Protein AF-A0A8C4Q161-F1 (afdb_monomer_lite)

Secondary structure (DSSP, 8-state):
--------PPPPPPPPPP--------PPPP---------------------------------------------------S-HHHHHHHHHHHHHHHHHHHHHHHHH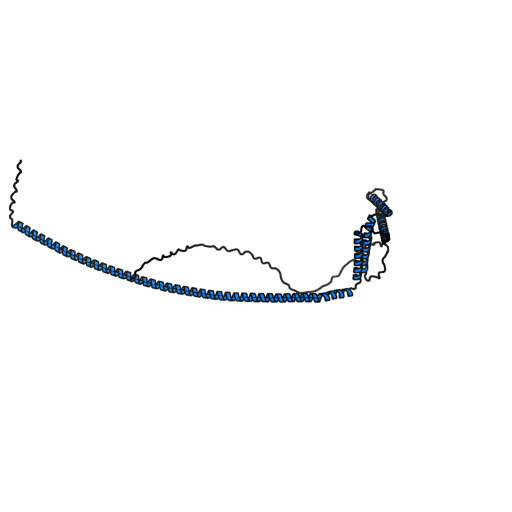HHT---HHHHHHHHHHHHHHHHHHTT-TT----HHHHHHHHHHHHHHHHHHHHHHHHHTTTS---S-TTHHHHHHHHHHHHHHHHHHHHHHHHS-HHHHHHHHHHHHHHHHHHHHHHHHHHHHHHHHHHHHHHHHHHHHHHHHHHHHHHHHHHHHHHHHHHHHHHHHHHHHHHHHHHHHHHHHHHHHHHHHHHHHHHHHHHHHHHHHHHHHHHHHHHHHHHHHHHHHHHHHHHHHHHHHHHHHHHHHS---PPP----------

Organism: Eptatretus burgeri (NCBI:txid7764)

Sequence (372 aa):
MVNPKRRRHRPHSLVPNQVHEAAAVYTSPGIMSSRSFLSPTDQARGHGANAEDDRMDRGALSKASRLVQPDALYCGDIKEFRSLEVKRIMAVMDGMLERLRLAMHLPAISHGLEPGISQALEEYKHLEETWSKGEIGSEVNEETVRSSFRSLLRQLRGYIGSRSKLNMETRPTESGSTEAVMMELLTAFHALRDLTLERLLTPPQQEQPDKNTLIQQVQPGSQHTIAATRETLRSKLEVIQREKEEVIFSLNAEEQQLKAELLTFKHMTEEELHQQIINVDEQCKAEAQASKVKQDLLQEEVEERKNQYRTLMAEHHESEFAMRKKVYRMEKEVENWIEKYDSEMKEKQMSQWRTEPWSPHPLLTLREPSTT

pLDDT: mean 73.9, std 22.11, range [30.92, 98.69]

Radius of gyration: 80.81 Å; chains: 1; bounding box: 146×101×214 Å

Structure (mmCIF, N/CA/C/O backbone):
data_AF-A0A8C4Q161-F1
#
_entry.id   AF-A0A8C4Q161-F1
#
loop_
_atom_site.group_PDB
_atom_site.id
_atom_site.type_symbol
_atom_site.label_atom_id
_atom_site.label_alt_id
_atom_site.label_comp_id
_atom_site.label_asym_id
_atom_site.label_entity_id
_atom_site.label_seq_id
_atom_site.pdbx_PDB_ins_code
_atom_site.Cartn_x
_atom_site.Cartn_y
_atom_site.Cartn_z
_atom_site.occupancy
_atom_site.B_iso_or_equiv
_atom_site.auth_seq_id
_atom_site.auth_comp_id
_atom_site.auth_asym_id
_atom_site.auth_atom_id
_atom_site.pdbx_PDB_model_num
ATOM 1 N N . MET A 1 1 ? -7.659 10.389 -56.488 1.00 43.78 1 MET A N 1
ATOM 2 C CA . MET A 1 1 ? -6.891 11.636 -56.282 1.00 43.78 1 MET A CA 1
ATOM 3 C C . MET A 1 1 ? -7.409 12.329 -55.030 1.00 43.78 1 MET A C 1
ATOM 5 O O . MET A 1 1 ? -8.406 13.028 -55.109 1.00 43.78 1 MET A O 1
ATOM 9 N N . VAL A 1 2 ? -6.790 12.094 -53.872 1.00 42.06 2 VAL A N 1
ATOM 10 C CA . VAL A 1 2 ? -7.073 12.841 -52.636 1.00 42.06 2 VAL A CA 1
ATOM 11 C C . VAL A 1 2 ? -5.738 13.026 -51.921 1.00 42.06 2 VAL A C 1
ATOM 13 O O . VAL A 1 2 ? -5.083 12.049 -51.579 1.00 42.06 2 VAL A O 1
ATOM 16 N N . ASN A 1 3 ? -5.319 14.279 -51.766 1.00 43.69 3 ASN A N 1
ATOM 17 C CA . ASN A 1 3 ? -4.143 14.701 -51.002 1.00 43.69 3 ASN A CA 1
ATOM 18 C C . ASN A 1 3 ? -4.617 15.690 -49.912 1.00 43.69 3 ASN A C 1
ATOM 20 O O . ASN A 1 3 ? -5.706 16.256 -50.039 1.00 43.69 3 ASN A O 1
ATOM 24 N N . PRO A 1 4 ? -3.859 15.897 -48.822 1.00 63.97 4 PRO A N 1
ATOM 25 C CA . PRO A 1 4 ? -4.400 15.942 -47.476 1.00 63.97 4 PRO A CA 1
ATOM 26 C C . PRO A 1 4 ? -4.206 17.338 -46.867 1.00 63.97 4 PRO A C 1
ATOM 28 O O . PRO A 1 4 ? -3.378 18.132 -47.318 1.00 63.97 4 PRO A O 1
ATOM 31 N N . LYS A 1 5 ? -4.895 17.642 -45.765 1.00 56.97 5 LYS A N 1
ATOM 32 C CA . LYS A 1 5 ? -4.485 18.752 -44.894 1.00 56.97 5 LYS A CA 1
ATOM 33 C C . LYS A 1 5 ? -4.351 18.296 -43.449 1.00 56.97 5 LYS A C 1
ATOM 35 O O . LYS A 1 5 ? -5.314 18.063 -42.734 1.00 56.97 5 LYS A O 1
ATOM 40 N N . ARG A 1 6 ? -3.075 18.215 -43.070 1.00 54.34 6 ARG A N 1
ATOM 41 C CA . ARG A 1 6 ? -2.505 18.194 -41.724 1.00 54.34 6 ARG A CA 1
ATOM 42 C C . ARG A 1 6 ? -3.068 19.316 -40.842 1.00 54.34 6 ARG A C 1
ATOM 44 O O . ARG A 1 6 ? -3.113 20.458 -41.295 1.00 54.34 6 ARG A O 1
ATOM 51 N N . ARG A 1 7 ? -3.276 19.028 -39.551 1.00 52.12 7 ARG A N 1
ATOM 52 C CA . ARG A 1 7 ? -2.923 19.891 -38.395 1.00 52.12 7 ARG A CA 1
ATOM 53 C C . ARG A 1 7 ? -3.057 19.063 -37.102 1.00 52.12 7 ARG A C 1
ATOM 55 O O . ARG A 1 7 ? -4.149 18.668 -36.743 1.00 52.12 7 ARG A O 1
ATOM 62 N N . ARG A 1 8 ? -1.935 18.545 -36.586 1.00 46.69 8 ARG A N 1
ATOM 63 C CA . ARG A 1 8 ? -1.151 19.050 -35.430 1.00 46.69 8 ARG A CA 1
ATOM 64 C C . ARG A 1 8 ? -1.811 18.771 -34.066 1.00 46.69 8 ARG A C 1
ATOM 66 O O . ARG A 1 8 ? -2.499 19.632 -33.533 1.00 46.69 8 ARG A O 1
ATOM 73 N N . HIS A 1 9 ? -1.489 17.616 -33.480 1.00 50.38 9 HIS A N 1
ATOM 74 C CA . HIS A 1 9 ? -1.561 17.399 -32.032 1.00 50.38 9 HIS A CA 1
ATOM 75 C C . HIS A 1 9 ? -0.271 17.908 -31.368 1.00 50.38 9 HIS A C 1
ATOM 77 O O . HIS A 1 9 ? 0.829 17.671 -31.868 1.00 50.38 9 HIS A O 1
ATOM 83 N N . ARG A 1 10 ? -0.428 18.653 -30.268 1.00 53.56 10 ARG A N 1
ATOM 84 C CA . ARG A 1 10 ? 0.642 19.058 -29.342 1.00 53.56 10 ARG A CA 1
ATOM 85 C C . ARG A 1 10 ? 1.099 17.845 -28.516 1.00 53.56 10 ARG A C 1
ATOM 87 O O . ARG A 1 10 ? 0.228 17.097 -28.078 1.00 53.56 10 ARG A O 1
ATOM 94 N N . PRO A 1 11 ? 2.397 17.689 -28.213 1.00 54.72 11 PRO A N 1
ATOM 95 C CA . PRO A 1 11 ? 2.831 16.831 -27.120 1.00 54.72 11 PRO A CA 1
ATOM 96 C C . PRO A 1 11 ? 2.685 17.576 -25.784 1.00 54.72 11 PRO A C 1
ATOM 98 O O . PRO A 1 11 ? 3.108 18.727 -25.655 1.00 54.72 11 PRO A O 1
ATOM 101 N N . HIS A 1 12 ? 2.072 16.922 -24.798 1.00 53.59 12 HIS A N 1
ATOM 102 C CA . HIS A 1 12 ? 2.142 17.345 -23.403 1.00 53.59 12 HIS A CA 1
ATOM 103 C C . HIS A 1 12 ? 3.554 17.073 -22.877 1.00 53.59 12 HIS A C 1
ATOM 105 O O . HIS A 1 12 ? 4.059 15.956 -22.953 1.00 53.59 12 HIS A O 1
ATOM 111 N N . SER A 1 13 ? 4.189 18.129 -22.384 1.00 48.47 13 SER A N 1
ATOM 112 C CA . SER A 1 13 ? 5.468 18.109 -21.688 1.00 48.47 13 SER A CA 1
ATOM 113 C C . SER A 1 13 ? 5.333 17.399 -20.342 1.00 48.47 13 SER A C 1
ATOM 115 O O . SER A 1 13 ? 4.514 17.795 -19.511 1.00 48.47 13 SER A O 1
ATOM 117 N N . LEU A 1 14 ? 6.177 16.391 -20.137 1.00 49.28 14 LEU A N 1
ATOM 118 C CA . LEU A 1 14 ? 6.501 15.811 -18.839 1.00 49.28 14 LEU A CA 1
ATOM 119 C C . LEU A 1 14 ? 7.095 16.895 -17.928 1.00 49.28 14 LEU A C 1
ATOM 121 O O . LEU A 1 14 ? 8.073 17.552 -18.284 1.00 49.28 14 LEU A O 1
ATOM 125 N N . VAL A 1 15 ? 6.482 17.075 -16.762 1.00 54.44 15 VAL A N 1
ATOM 126 C CA . VAL A 1 15 ? 7.027 17.852 -15.645 1.00 54.44 15 VAL A CA 1
ATOM 127 C C . VAL A 1 15 ? 7.932 16.920 -14.827 1.00 54.44 15 VAL A C 1
ATOM 129 O O . VAL A 1 15 ? 7.510 15.801 -14.531 1.00 54.44 15 VAL A O 1
ATOM 132 N N . PRO A 1 16 ? 9.153 17.334 -14.449 1.00 53.50 16 PRO A N 1
ATOM 133 C CA . PRO A 1 16 ? 9.988 16.568 -13.534 1.00 53.50 16 PRO A CA 1
ATOM 134 C C . PRO A 1 16 ? 9.462 16.725 -12.102 1.00 53.50 16 PRO A C 1
ATOM 136 O O . PRO A 1 16 ? 9.380 17.838 -11.577 1.00 53.50 16 PRO A O 1
ATOM 139 N N . ASN A 1 17 ? 9.094 15.604 -11.479 1.00 47.38 17 ASN A N 1
ATOM 140 C CA . ASN A 1 17 ? 8.724 15.569 -10.069 1.00 47.38 17 ASN A CA 1
ATOM 141 C C . ASN A 1 17 ? 9.948 15.891 -9.208 1.00 47.38 17 ASN A C 1
ATOM 143 O O . ASN A 1 17 ? 11.004 15.270 -9.327 1.00 47.38 17 ASN A O 1
ATOM 147 N N . GLN A 1 18 ? 9.765 16.893 -8.356 1.00 47.28 18 GLN A N 1
ATOM 148 C CA . GLN A 1 18 ? 10.723 17.358 -7.372 1.00 47.28 18 GLN A CA 1
ATOM 149 C C . GLN A 1 18 ? 10.970 16.266 -6.329 1.00 47.28 18 GLN A C 1
ATOM 151 O O . GLN A 1 18 ? 10.039 15.704 -5.752 1.00 47.28 18 GLN A O 1
ATOM 156 N N . VAL A 1 19 ? 12.248 15.994 -6.089 1.00 47.69 19 VAL A N 1
ATOM 157 C CA . VAL A 1 19 ? 12.733 15.223 -4.949 1.00 47.69 19 VAL A CA 1
ATOM 158 C C . VAL A 1 19 ? 12.542 16.098 -3.711 1.00 47.69 19 VAL A C 1
ATOM 160 O O . VAL A 1 19 ? 13.313 17.026 -3.479 1.00 47.69 19 VAL A O 1
ATOM 163 N N . HIS A 1 20 ? 11.491 15.836 -2.936 1.00 44.09 20 HIS A N 1
ATOM 164 C CA . HIS A 1 20 ? 11.390 16.334 -1.569 1.00 44.09 20 HIS A CA 1
ATOM 165 C C . HIS A 1 20 ? 12.067 15.337 -0.633 1.00 44.09 20 HIS A C 1
ATOM 167 O O . HIS A 1 20 ? 11.492 14.337 -0.212 1.00 44.09 20 HIS A O 1
ATOM 173 N N . GLU A 1 21 ? 13.320 15.641 -0.327 1.00 47.28 21 GLU A N 1
ATOM 174 C CA . GLU A 1 21 ? 14.052 15.121 0.814 1.00 47.28 21 GLU A CA 1
ATOM 175 C C . GLU A 1 21 ? 13.479 15.787 2.077 1.00 47.28 21 GLU A C 1
ATOM 177 O O . GLU A 1 21 ? 13.712 16.964 2.348 1.00 47.28 21 GLU A O 1
ATOM 182 N N . ALA A 1 22 ? 12.651 15.053 2.819 1.00 39.94 22 ALA A N 1
ATOM 183 C CA . ALA A 1 22 ? 12.161 15.453 4.132 1.00 39.94 22 ALA A CA 1
ATOM 184 C C . ALA A 1 22 ? 12.435 14.312 5.115 1.00 39.94 22 ALA A C 1
ATOM 186 O O . ALA A 1 22 ? 11.6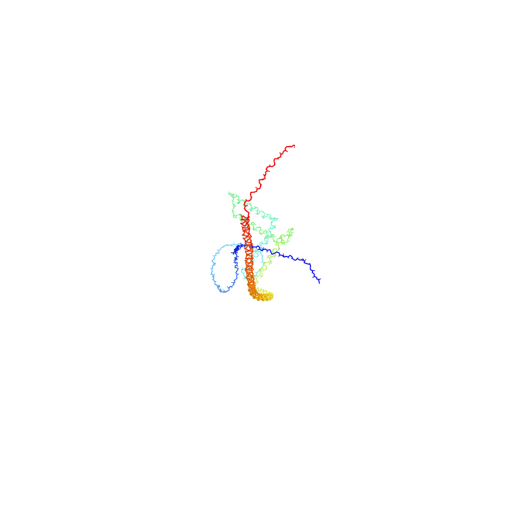60 13.366 5.250 1.00 39.94 22 ALA A O 1
ATOM 187 N N . ALA A 1 23 ? 13.578 14.407 5.791 1.00 44.88 23 ALA A N 1
ATOM 188 C CA . ALA A 1 23 ? 13.904 13.603 6.956 1.00 44.88 23 ALA A CA 1
ATOM 189 C C . ALA A 1 23 ? 12.964 13.986 8.112 1.00 44.88 23 ALA A C 1
ATOM 191 O O . ALA A 1 23 ? 13.219 14.929 8.861 1.00 44.88 23 ALA A O 1
ATOM 192 N N . ALA A 1 24 ? 11.856 13.259 8.251 1.00 40.12 24 ALA A N 1
ATOM 193 C CA . ALA A 1 24 ? 11.022 13.304 9.442 1.00 40.12 24 ALA A CA 1
ATOM 194 C C . ALA A 1 24 ? 11.611 12.353 10.494 1.00 40.12 24 ALA A C 1
ATOM 196 O O . ALA A 1 24 ? 11.399 11.142 10.465 1.00 40.12 24 ALA A O 1
ATOM 197 N N . VAL A 1 25 ? 12.370 12.925 11.427 1.00 44.72 25 VAL A N 1
ATOM 198 C CA . VAL A 1 25 ? 12.698 12.306 12.714 1.00 44.72 25 VAL A CA 1
ATOM 199 C C . VAL A 1 25 ? 11.381 12.116 13.467 1.00 44.72 25 VAL A C 1
ATOM 201 O O . VAL A 1 25 ? 10.832 13.071 14.015 1.00 44.72 25 VAL A O 1
ATOM 204 N N . TYR A 1 26 ? 10.848 10.894 13.463 1.00 41.16 26 TYR A N 1
ATOM 205 C CA . TYR A 1 26 ? 9.733 10.529 14.329 1.00 41.16 26 TYR A CA 1
ATOM 206 C C . TYR A 1 26 ? 10.244 10.425 15.766 1.00 41.16 26 TYR A C 1
ATOM 208 O O . TYR A 1 26 ? 10.973 9.511 16.147 1.00 41.16 26 TYR A O 1
ATOM 216 N N . THR A 1 27 ? 9.865 11.424 16.547 1.00 45.75 27 THR A N 1
ATOM 217 C CA . THR A 1 27 ? 9.923 11.474 17.999 1.00 45.75 27 THR A CA 1
ATOM 218 C C . THR A 1 27 ? 9.039 10.379 18.599 1.00 45.75 27 THR A C 1
ATOM 220 O O . THR A 1 27 ? 7.842 10.305 18.325 1.00 45.75 27 THR A O 1
ATOM 223 N N . SER A 1 28 ? 9.627 9.535 19.450 1.00 45.91 28 SER A N 1
ATOM 224 C CA . SER A 1 28 ? 8.899 8.610 20.323 1.00 45.91 28 SER A CA 1
ATOM 225 C C . SER A 1 28 ? 7.935 9.372 21.241 1.00 45.91 28 SER A C 1
ATOM 227 O O . SER A 1 28 ? 8.390 10.244 21.988 1.00 45.91 28 SER A O 1
ATOM 229 N N . PRO A 1 29 ? 6.634 9.035 21.276 1.00 49.28 29 PRO A N 1
ATOM 230 C CA . PRO A 1 29 ? 5.736 9.517 22.313 1.00 49.28 29 PRO A CA 1
ATOM 231 C C . PRO A 1 29 ? 5.940 8.707 23.594 1.00 49.28 29 PRO A C 1
ATOM 233 O O . PRO A 1 29 ? 5.989 7.476 23.579 1.00 49.28 29 PRO A O 1
ATOM 236 N N . GLY A 1 30 ? 6.063 9.425 24.708 1.00 41.75 30 GLY A N 1
ATOM 237 C CA . GLY A 1 30 ? 6.225 8.869 26.041 1.00 41.75 30 GLY A CA 1
ATOM 238 C C . GLY A 1 30 ? 5.089 7.930 26.440 1.00 41.75 30 GLY A C 1
ATOM 239 O O . GLY A 1 30 ? 3.910 8.265 26.35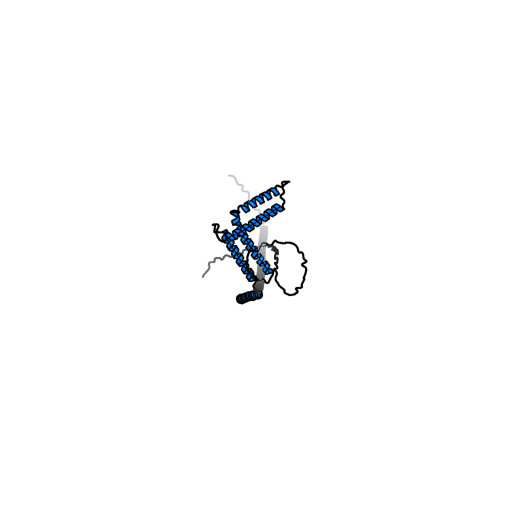1 1.00 41.75 30 GLY A O 1
ATOM 240 N N . ILE A 1 31 ? 5.474 6.767 26.957 1.00 41.94 31 ILE A N 1
ATOM 241 C CA . ILE A 1 31 ? 4.589 5.880 27.700 1.00 41.94 31 ILE A CA 1
ATOM 242 C C . ILE A 1 31 ? 4.543 6.416 29.132 1.00 41.94 31 ILE A C 1
ATOM 244 O O . ILE A 1 31 ? 5.414 6.133 29.953 1.00 41.94 31 ILE A O 1
ATOM 248 N N . MET A 1 32 ? 3.526 7.222 29.428 1.00 43.41 32 MET A N 1
ATOM 249 C CA . MET A 1 32 ? 3.062 7.431 30.793 1.00 43.41 32 MET A CA 1
ATOM 250 C C . MET A 1 32 ? 1.611 6.990 30.918 1.00 43.41 32 MET A C 1
ATOM 252 O O . MET A 1 32 ? 0.761 7.340 30.106 1.00 43.41 32 MET A O 1
ATOM 256 N N . SER A 1 33 ? 1.364 6.339 32.052 1.00 39.84 33 SER A N 1
ATOM 257 C CA . SER A 1 33 ? 0.073 6.155 32.707 1.00 39.84 33 SER A CA 1
ATOM 258 C C . SER A 1 33 ? -0.760 4.958 32.260 1.00 39.84 33 SER A C 1
ATOM 260 O O . SER A 1 33 ? -1.453 4.981 31.250 1.00 39.84 33 SER A O 1
ATOM 262 N N . SER A 1 34 ? -0.802 3.952 33.133 1.00 38.22 34 SER A N 1
ATOM 263 C CA . SER A 1 34 ? -2.073 3.380 33.583 1.00 38.22 34 SER A CA 1
ATOM 264 C C . SER A 1 34 ? -1.893 2.797 34.979 1.00 38.22 34 SER A C 1
ATOM 266 O O . SER A 1 34 ? -1.335 1.726 35.191 1.00 38.22 34 SER A O 1
ATOM 268 N N . ARG A 1 35 ? -2.346 3.597 35.941 1.00 41.38 35 ARG A N 1
ATOM 269 C CA . ARG A 1 35 ? -2.551 3.281 37.349 1.00 41.38 35 ARG A CA 1
ATOM 270 C C . ARG A 1 35 ? -3.747 2.326 37.417 1.00 41.38 35 ARG A C 1
ATOM 272 O O . ARG A 1 35 ? -4.877 2.757 37.208 1.00 41.38 35 ARG A O 1
ATOM 279 N N . SER A 1 36 ? -3.512 1.041 37.656 1.00 38.50 36 SER A N 1
ATOM 280 C CA . SER A 1 36 ? -4.584 0.072 37.879 1.00 38.50 36 SER A CA 1
ATOM 281 C C . SER A 1 36 ? -5.117 0.209 39.306 1.00 38.50 36 SER A C 1
ATOM 283 O O . SER A 1 36 ? -4.453 -0.107 40.292 1.00 38.50 36 SER A O 1
ATOM 285 N N . PHE A 1 37 ? -6.345 0.716 39.396 1.00 41.62 37 PHE A N 1
ATOM 286 C CA . PHE A 1 37 ? -7.253 0.464 40.506 1.00 41.62 37 PHE A CA 1
ATOM 287 C C . PHE A 1 37 ? -7.567 -1.037 40.531 1.00 41.62 37 PHE A C 1
ATOM 289 O O . PHE A 1 37 ? -8.114 -1.565 39.566 1.00 41.62 37 PHE A O 1
ATOM 296 N N . LEU A 1 38 ? -7.245 -1.712 41.632 1.00 40.66 38 LEU A N 1
ATOM 297 C CA . LEU A 1 38 ? -7.828 -3.008 41.967 1.00 40.66 38 LEU A CA 1
ATOM 298 C C . LEU A 1 38 ? -8.854 -2.771 43.073 1.00 40.66 38 LEU A C 1
ATOM 300 O O . LEU A 1 38 ? -8.500 -2.387 44.188 1.00 40.66 38 LEU A O 1
ATOM 304 N N . SER A 1 39 ? -10.130 -2.955 42.735 1.00 41.66 39 SER A N 1
ATOM 305 C CA . SER A 1 39 ? -11.199 -3.132 43.713 1.00 41.66 39 SER A CA 1
ATOM 306 C C . SER A 1 39 ? -11.266 -4.598 44.164 1.00 41.66 39 SER A C 1
ATOM 308 O O . SER A 1 39 ? -10.837 -5.482 43.420 1.00 41.66 39 SER A O 1
ATOM 310 N N . PRO A 1 40 ? -11.834 -4.872 45.347 1.00 47.97 40 PRO A N 1
ATOM 311 C CA . PRO A 1 40 ? -11.800 -6.183 45.975 1.00 47.97 40 PRO A CA 1
ATOM 312 C C . PRO A 1 40 ? -13.068 -7.005 45.703 1.00 47.97 40 PRO A C 1
ATOM 314 O O . PRO A 1 40 ? -14.180 -6.529 45.913 1.00 47.97 40 PRO A O 1
ATOM 317 N N . THR A 1 41 ? -12.877 -8.273 45.350 1.00 41.78 41 THR A N 1
ATOM 318 C CA . THR A 1 41 ? -13.848 -9.372 45.485 1.00 41.78 41 THR A CA 1
ATOM 319 C C . THR A 1 41 ? -13.034 -10.653 45.660 1.00 41.78 41 THR A C 1
ATOM 321 O O . THR A 1 41 ? -12.247 -10.992 44.786 1.00 41.78 41 THR A O 1
ATOM 324 N N . ASP A 1 42 ? -13.108 -11.338 46.798 1.00 34.81 42 ASP A N 1
ATOM 325 C CA . ASP A 1 42 ? -14.137 -12.357 47.001 1.00 34.81 42 ASP A CA 1
ATOM 326 C C . ASP A 1 42 ? -13.948 -13.167 48.289 1.00 34.81 42 ASP A C 1
ATOM 328 O O . ASP A 1 42 ? -12.882 -13.255 48.894 1.00 34.81 42 ASP A O 1
ATOM 332 N N . GLN A 1 43 ? -15.082 -13.726 48.689 1.00 42.16 43 GLN A N 1
ATOM 333 C CA . GLN A 1 43 ? -15.372 -14.532 49.863 1.00 42.16 43 GLN A CA 1
ATOM 334 C C . GLN A 1 43 ? -14.649 -15.891 49.903 1.00 42.16 43 GLN A C 1
ATOM 336 O O . GLN A 1 43 ? -14.672 -16.651 48.940 1.00 42.16 43 GLN A O 1
ATOM 341 N N . ALA A 1 44 ? -14.207 -16.281 51.100 1.00 36.75 44 ALA A N 1
ATOM 342 C CA . ALA A 1 44 ? -14.214 -17.661 51.607 1.00 36.75 44 ALA A CA 1
ATOM 343 C C . ALA A 1 44 ? -14.354 -17.559 53.144 1.00 36.75 44 ALA A C 1
ATOM 345 O O . ALA A 1 44 ? -13.524 -16.932 53.788 1.00 36.75 44 ALA A O 1
ATOM 346 N N . ARG A 1 45 ? -15.506 -17.833 53.771 1.00 36.47 45 ARG A N 1
ATOM 347 C CA . ARG A 1 45 ? -16.188 -19.117 54.044 1.00 36.47 45 ARG A CA 1
ATOM 348 C C . ARG A 1 45 ? -15.432 -20.014 55.044 1.00 36.47 45 ARG A C 1
ATOM 350 O O . ARG A 1 45 ? -14.364 -20.518 54.731 1.00 36.47 45 ARG A O 1
ATOM 357 N N . GLY A 1 46 ? -16.095 -20.293 56.175 1.00 31.55 46 GLY A N 1
ATOM 358 C CA . GLY A 1 46 ? -15.794 -21.372 57.138 1.00 31.55 46 GLY A CA 1
ATOM 359 C C . GLY A 1 46 ? -15.351 -20.830 58.503 1.00 31.55 46 GLY A C 1
ATOM 360 O O . GLY A 1 46 ? -14.313 -20.200 58.584 1.00 31.55 46 GLY A O 1
ATOM 361 N N . HIS A 1 47 ? -16.172 -20.873 59.556 1.00 36.22 47 HIS A N 1
ATOM 362 C CA . HIS A 1 47 ? -16.521 -22.025 60.415 1.00 36.22 47 HIS A CA 1
ATOM 363 C C . HIS A 1 47 ? -15.781 -21.966 61.766 1.00 36.22 47 HIS A C 1
ATOM 365 O O . HIS A 1 47 ? -14.592 -21.688 61.802 1.00 36.22 47 HIS A O 1
ATOM 371 N N . GLY A 1 48 ? -16.497 -22.306 62.847 1.00 31.56 48 GLY A N 1
ATOM 372 C CA . GLY A 1 48 ? -15.952 -22.546 64.192 1.00 31.56 48 GLY A CA 1
ATOM 373 C C . GLY A 1 48 ? -16.325 -21.433 65.177 1.00 31.56 48 GLY A C 1
ATOM 374 O O . GLY A 1 48 ? -15.762 -20.355 65.100 1.00 31.56 48 GLY A O 1
ATOM 375 N N . ALA A 1 49 ? -17.416 -21.534 65.937 1.00 37.19 49 ALA A N 1
ATOM 376 C CA . ALA A 1 49 ? -17.607 -22.370 67.131 1.00 37.19 49 ALA A CA 1
ATOM 377 C C . ALA A 1 49 ? -17.031 -21.745 68.419 1.00 37.19 49 ALA A C 1
ATOM 379 O O . ALA A 1 49 ? -15.900 -21.277 68.446 1.00 37.19 49 ALA A O 1
ATOM 380 N N . ASN A 1 50 ? -17.844 -21.869 69.473 1.00 36.69 50 ASN A N 1
ATOM 381 C CA . ASN A 1 50 ? -17.533 -21.808 70.904 1.00 36.69 50 ASN A CA 1
ATOM 382 C C . ASN A 1 50 ? -17.755 -20.470 71.619 1.00 36.69 50 ASN A C 1
ATOM 384 O O . ASN A 1 50 ? -16.930 -19.563 71.646 1.00 36.69 50 ASN A O 1
ATOM 388 N N . ALA A 1 51 ? -18.933 -20.437 72.242 1.00 41.12 51 ALA A N 1
ATOM 389 C CA . ALA A 1 51 ? -19.223 -19.733 73.471 1.00 41.12 51 ALA A CA 1
ATOM 390 C C . ALA A 1 51 ? -18.681 -20.560 74.650 1.00 41.12 51 ALA A C 1
ATOM 392 O O . ALA A 1 51 ? -19.091 -21.705 74.805 1.00 41.12 51 ALA A O 1
ATOM 393 N N . GLU A 1 52 ? -17.825 -19.960 75.469 1.00 37.88 52 GLU A N 1
ATOM 394 C CA . GLU A 1 52 ? -17.619 -20.264 76.893 1.00 37.88 52 GLU A CA 1
ATOM 395 C C . GLU A 1 52 ? -17.420 -18.886 77.551 1.00 37.88 52 GLU A C 1
ATOM 397 O O . GLU A 1 52 ? -16.692 -18.045 77.028 1.00 37.88 52 GLU A O 1
ATOM 402 N N . ASP A 1 53 ? -18.362 -18.438 78.376 1.00 38.16 53 ASP A N 1
ATOM 403 C CA . ASP A 1 53 ? -18.442 -18.694 79.820 1.00 38.16 53 ASP A CA 1
ATOM 404 C C . ASP A 1 53 ? -17.377 -17.882 80.572 1.00 38.16 53 ASP A C 1
ATOM 406 O O . ASP A 1 53 ? -16.204 -18.213 80.536 1.00 38.16 53 ASP A O 1
ATOM 410 N N . ASP A 1 54 ? -17.806 -16.781 81.201 1.00 38.16 54 ASP A N 1
ATOM 411 C CA . ASP A 1 54 ? -17.162 -16.238 82.403 1.00 38.16 54 ASP A CA 1
ATOM 412 C C . ASP A 1 54 ? -18.114 -15.277 83.144 1.00 38.16 54 ASP A C 1
ATOM 414 O O . ASP A 1 54 ? -18.197 -14.063 82.943 1.00 38.16 54 ASP A O 1
ATOM 418 N N . ARG A 1 55 ? -18.894 -15.908 84.028 1.00 39.69 55 ARG A N 1
ATOM 419 C CA . ARG A 1 55 ? -19.133 -15.494 85.426 1.00 39.69 55 ARG A CA 1
ATOM 420 C C . ARG A 1 55 ? -17.819 -14.946 86.031 1.00 39.69 55 ARG A C 1
ATOM 422 O O . ARG A 1 55 ? -16.776 -15.504 85.763 1.00 39.69 55 ARG A O 1
ATOM 429 N N . MET A 1 56 ? -17.711 -13.927 86.877 1.00 37.66 56 MET A N 1
ATOM 430 C CA . MET A 1 56 ? -18.508 -13.358 87.962 1.00 37.66 56 MET A CA 1
ATOM 431 C C . MET A 1 56 ? -17.876 -11.995 88.313 1.00 37.66 56 MET A C 1
ATOM 433 O O . MET A 1 56 ? -16.694 -11.794 88.069 1.00 37.66 56 MET A O 1
ATOM 437 N N . ASP A 1 57 ? -18.646 -11.071 88.890 1.00 33.53 57 ASP A N 1
ATOM 438 C CA . ASP A 1 57 ? -18.519 -10.642 90.299 1.00 33.53 57 ASP A CA 1
ATOM 4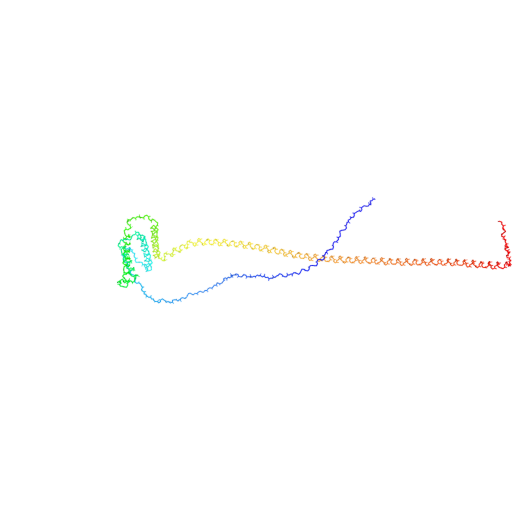39 C C . ASP A 1 57 ? -19.165 -9.258 90.481 1.00 33.53 57 ASP A C 1
ATOM 441 O O . ASP A 1 57 ? -18.621 -8.216 90.114 1.00 33.53 57 ASP A O 1
ATOM 445 N N . ARG A 1 58 ? -20.374 -9.236 91.055 1.00 33.41 58 ARG A N 1
ATOM 446 C CA . ARG A 1 58 ? -20.975 -8.015 91.607 1.00 33.41 58 ARG A CA 1
ATOM 447 C C . ARG A 1 58 ? -20.927 -8.119 93.120 1.00 33.41 58 ARG A C 1
ATOM 449 O O . ARG A 1 58 ? -21.868 -8.588 93.757 1.00 33.41 58 ARG A O 1
ATOM 456 N N . GLY A 1 59 ? -19.807 -7.657 93.665 1.00 32.38 59 GLY A N 1
ATOM 457 C CA . GLY A 1 59 ? -19.650 -7.333 95.073 1.00 32.38 59 GLY A CA 1
ATOM 458 C C . GLY A 1 59 ? -20.509 -6.129 95.457 1.00 32.38 59 GLY A C 1
ATOM 459 O O . GLY A 1 59 ? -20.608 -5.138 94.735 1.00 32.38 59 GLY A O 1
ATOM 460 N N . ALA A 1 60 ? -21.160 -6.279 96.602 1.00 35.34 60 ALA A N 1
ATOM 461 C CA . ALA A 1 60 ? -22.049 -5.343 97.264 1.00 35.34 60 ALA A CA 1
ATOM 462 C C . ALA A 1 60 ? -21.494 -3.918 97.389 1.00 35.34 60 ALA A C 1
ATOM 464 O O . ALA A 1 60 ? -20.305 -3.748 97.611 1.00 35.34 60 ALA A O 1
ATOM 465 N N . LEU A 1 61 ? -22.390 -2.925 97.423 1.00 36.25 61 LEU A N 1
ATOM 466 C CA . LEU A 1 61 ? -22.371 -1.878 98.449 1.00 36.25 61 LEU A CA 1
ATOM 467 C C . LEU A 1 61 ? -23.763 -1.239 98.562 1.00 36.25 61 LEU A C 1
ATOM 469 O O . LEU A 1 61 ? -24.233 -0.477 97.722 1.00 36.25 61 LEU A O 1
ATOM 473 N N . SER A 1 62 ? -24.424 -1.620 99.649 1.00 33.50 62 SER A N 1
ATOM 474 C CA . SER A 1 62 ? -25.571 -0.957 100.255 1.00 33.50 62 SER A CA 1
ATOM 475 C C . SER A 1 62 ? -25.147 0.404 100.807 1.00 33.50 62 SER A C 1
ATOM 477 O O . SER A 1 62 ? -24.153 0.466 101.532 1.00 33.50 62 SER A O 1
ATOM 479 N N . LYS A 1 63 ? -25.931 1.460 100.546 1.00 34.25 63 LYS A N 1
ATOM 480 C CA . LYS A 1 63 ? -26.535 2.300 101.599 1.00 34.25 63 LYS A CA 1
ATOM 481 C C . LYS A 1 63 ? -27.327 3.483 101.037 1.00 34.25 63 LYS A C 1
ATOM 483 O O . LYS A 1 63 ? -26.924 4.147 100.096 1.00 34.25 63 LYS A O 1
ATOM 488 N N . ALA A 1 64 ? -28.395 3.768 101.780 1.00 31.91 64 ALA A N 1
ATOM 489 C CA . ALA A 1 64 ? -29.038 5.063 101.961 1.00 31.91 64 ALA A CA 1
ATOM 490 C C . ALA A 1 64 ? -29.846 5.641 100.787 1.00 31.91 64 ALA A C 1
ATOM 492 O O . ALA A 1 64 ? -29.359 6.409 99.969 1.00 31.91 64 ALA A O 1
ATOM 493 N N . SER A 1 65 ? -31.160 5.428 100.853 1.00 32.22 65 SER A N 1
ATOM 494 C CA . SER A 1 65 ? -32.096 6.558 100.911 1.00 32.22 65 SER A CA 1
ATOM 495 C C . SER A 1 65 ? -33.433 6.084 101.468 1.00 32.22 65 SER A C 1
ATOM 497 O O . SER A 1 65 ? -34.229 5.443 100.786 1.00 32.22 65 SER A O 1
ATOM 499 N N . ARG A 1 66 ? -33.662 6.384 102.752 1.00 35.94 66 ARG A N 1
ATOM 500 C CA . ARG A 1 66 ? -35.003 6.391 103.341 1.00 35.94 66 ARG A CA 1
ATOM 501 C C . ARG A 1 66 ? -35.732 7.583 102.736 1.00 35.94 66 ARG A C 1
ATOM 503 O O . ARG A 1 66 ? -35.507 8.714 103.155 1.00 35.94 66 ARG A O 1
ATOM 510 N N . LEU A 1 67 ? -36.575 7.322 101.747 1.00 36.75 67 LEU A N 1
ATOM 511 C CA . LEU A 1 67 ? -37.554 8.287 101.277 1.00 36.75 67 LEU A CA 1
ATOM 512 C C . LEU A 1 67 ? -38.869 8.036 102.007 1.00 36.75 67 LEU A C 1
ATOM 514 O O . LEU A 1 67 ? -39.471 6.968 101.945 1.00 36.75 67 LEU A O 1
ATOM 518 N N . VAL A 1 68 ? -39.206 9.066 102.770 1.00 37.66 68 VAL A N 1
ATOM 519 C CA . VAL A 1 68 ? -40.451 9.359 103.466 1.00 37.66 68 VAL A CA 1
ATOM 520 C C . VAL A 1 68 ? -41.658 8.894 102.649 1.00 37.66 68 VAL A C 1
ATOM 522 O O . VAL A 1 68 ? -41.859 9.347 101.525 1.00 37.66 68 VAL A O 1
ATOM 525 N N . GLN A 1 69 ? -42.461 8.007 103.239 1.00 36.16 69 GLN A N 1
ATOM 526 C CA . GLN A 1 69 ? -43.812 7.703 102.774 1.00 36.16 69 GLN A CA 1
ATOM 527 C C . GLN A 1 69 ? -44.677 8.966 102.895 1.00 36.16 69 GLN A C 1
ATOM 529 O O . GLN A 1 69 ? -44.728 9.545 103.982 1.00 36.16 69 GLN A O 1
ATOM 534 N N . PRO A 1 70 ? -45.372 9.399 101.832 1.00 36.41 70 PRO A N 1
ATOM 535 C CA . PRO A 1 70 ? -46.530 10.257 101.960 1.00 36.41 70 PRO A CA 1
ATOM 536 C C . PRO A 1 70 ? -47.808 9.416 101.896 1.00 36.41 70 PRO A C 1
ATOM 538 O O . PRO A 1 70 ? -48.065 8.735 100.908 1.00 36.41 70 PRO A O 1
ATOM 541 N N . ASP A 1 71 ? -48.547 9.493 102.995 1.00 30.92 71 ASP A N 1
ATOM 542 C CA . ASP A 1 71 ? -49.984 9.331 103.200 1.00 30.92 71 ASP A CA 1
ATOM 543 C C . ASP A 1 71 ? -50.824 8.687 102.089 1.00 30.92 71 ASP A C 1
ATOM 545 O O . ASP A 1 71 ? -50.992 9.192 100.978 1.00 30.92 71 ASP A O 1
ATOM 549 N N . ALA A 1 72 ? -51.433 7.577 102.498 1.00 42.38 72 ALA A N 1
ATOM 550 C CA . ALA A 1 72 ? -52.470 6.836 101.817 1.00 42.38 72 ALA A CA 1
ATOM 551 C C . ALA A 1 72 ? -53.682 7.714 101.495 1.00 42.38 72 ALA A C 1
ATOM 553 O O . ALA A 1 72 ? -54.431 8.072 102.396 1.00 42.38 72 ALA A O 1
ATOM 554 N N . LEU A 1 73 ? -53.927 7.965 100.210 1.00 38.12 73 LEU A N 1
ATOM 555 C CA . LEU A 1 73 ? -55.248 8.305 99.692 1.00 38.12 73 LEU A CA 1
ATOM 556 C C . LEU A 1 73 ? -55.367 7.795 98.244 1.00 38.12 73 LEU A C 1
ATOM 558 O O . LEU A 1 73 ? -54.722 8.312 97.342 1.00 38.12 73 LEU A O 1
ATOM 562 N N . TYR A 1 74 ? -56.254 6.809 98.068 1.00 41.12 74 TYR A N 1
ATOM 563 C CA . TYR A 1 74 ? -56.896 6.381 96.816 1.00 41.12 74 TYR A CA 1
ATOM 564 C C . TYR A 1 74 ? -56.040 5.693 95.728 1.00 41.12 74 TYR A C 1
ATOM 566 O O . TYR A 1 74 ? -55.403 6.342 94.910 1.00 41.12 74 TYR A O 1
ATOM 574 N N . CYS A 1 75 ? -56.160 4.366 95.610 1.00 35.06 75 CYS A N 1
ATOM 575 C CA . CYS A 1 75 ? -56.834 3.731 94.465 1.00 35.06 75 CYS A CA 1
ATOM 576 C C . CYS A 1 75 ? -57.062 2.239 94.762 1.00 35.06 75 CYS A C 1
ATOM 578 O O . CYS A 1 75 ? -56.268 1.612 95.460 1.00 35.06 75 CYS A O 1
ATOM 580 N N . GLY A 1 76 ? -58.189 1.722 94.282 1.00 37.09 76 GLY A N 1
ATOM 581 C CA . GLY A 1 76 ? -58.762 0.433 94.647 1.00 37.09 76 GLY A CA 1
ATOM 582 C C . GLY A 1 76 ? -57.929 -0.800 94.300 1.00 37.09 76 GLY A C 1
ATOM 583 O O . GLY A 1 76 ? -57.030 -0.782 93.464 1.00 37.09 76 GLY A O 1
ATOM 584 N N . ASP A 1 77 ? -58.301 -1.869 94.996 1.00 50.47 77 ASP A N 1
ATOM 585 C CA . ASP A 1 77 ? -57.917 -3.269 94.863 1.00 50.47 77 ASP A CA 1
ATOM 586 C C . ASP A 1 77 ? -57.256 -3.666 93.533 1.00 50.47 77 ASP A C 1
ATOM 588 O O . ASP A 1 77 ? -57.922 -3.944 92.534 1.00 50.47 77 ASP A O 1
ATOM 592 N N . ILE A 1 78 ? -55.930 -3.828 93.552 1.00 50.12 78 ILE A N 1
ATOM 593 C CA . ILE A 1 78 ? -55.229 -4.643 92.558 1.00 50.12 78 ILE A CA 1
ATOM 594 C C . ILE A 1 78 ? -54.548 -5.797 93.287 1.00 50.12 78 ILE A C 1
ATOM 596 O O . ILE A 1 78 ? -53.573 -5.635 94.023 1.00 50.12 78 ILE A O 1
ATOM 600 N N . LYS A 1 79 ? -55.125 -6.979 93.060 1.00 52.22 79 LYS A N 1
ATOM 601 C CA . LYS A 1 79 ? -54.607 -8.308 93.396 1.00 52.22 79 LYS A CA 1
ATOM 602 C C . LYS A 1 79 ? -53.103 -8.383 93.115 1.00 52.22 79 LYS A C 1
ATOM 604 O O . LYS A 1 79 ? -52.638 -7.889 92.093 1.00 52.22 79 LYS A O 1
ATOM 609 N N . GLU A 1 80 ? -52.361 -9.014 94.020 1.00 57.06 80 GLU A N 1
ATOM 610 C CA . GLU A 1 80 ? -50.903 -9.154 93.994 1.00 57.06 80 GLU A CA 1
ATOM 611 C C . GLU A 1 80 ? -50.320 -9.343 92.582 1.00 57.06 80 GLU A C 1
ATOM 613 O O . GLU A 1 80 ? -50.425 -10.409 91.974 1.00 57.06 80 GLU A O 1
ATOM 618 N N . PHE A 1 81 ? -49.647 -8.316 92.061 1.00 61.34 81 PHE A N 1
ATOM 619 C CA . PHE A 1 81 ? -48.823 -8.474 90.865 1.00 61.34 81 PHE A CA 1
ATOM 620 C C . PHE A 1 81 ? -47.795 -9.595 91.085 1.00 61.34 81 PHE A C 1
ATOM 622 O O . PHE A 1 81 ? -47.054 -9.579 92.073 1.00 61.34 81 PHE A O 1
ATOM 629 N N . ARG A 1 82 ? -47.737 -10.549 90.147 1.00 66.25 82 ARG A N 1
ATOM 630 C CA . ARG A 1 82 ? -46.894 -11.756 90.234 1.00 66.25 82 ARG A CA 1
ATOM 631 C C . ARG A 1 82 ? -45.393 -11.469 90.219 1.00 66.25 82 ARG A C 1
ATOM 633 O O . ARG A 1 82 ? -44.623 -12.296 90.693 1.00 66.25 82 ARG A O 1
ATOM 640 N N . SER A 1 83 ? -44.966 -10.322 89.689 1.00 77.75 83 SER A N 1
ATOM 641 C CA . SER A 1 83 ? -43.558 -9.932 89.679 1.00 77.75 83 SER A CA 1
ATOM 642 C C . SER A 1 83 ? -43.350 -8.583 90.361 1.00 77.75 83 SER A C 1
ATOM 644 O O . SER A 1 83 ? -44.132 -7.639 90.223 1.00 77.75 83 SER A O 1
ATOM 646 N N . LEU A 1 84 ? -42.262 -8.505 91.122 1.00 79.62 84 LEU A N 1
ATOM 647 C CA . LEU A 1 84 ? -41.838 -7.288 91.807 1.00 79.62 84 LEU A CA 1
ATOM 648 C C . LEU A 1 84 ? -41.461 -6.189 90.798 1.00 79.62 84 LEU A C 1
ATOM 650 O O . LEU A 1 84 ? -41.603 -5.006 91.089 1.00 79.62 84 LEU A O 1
ATOM 654 N N . GLU A 1 85 ? -41.061 -6.585 89.590 1.00 80.88 85 GLU A N 1
ATOM 655 C CA . GLU A 1 85 ? -40.739 -5.673 88.498 1.00 80.88 85 GLU A CA 1
ATOM 656 C C . GLU A 1 85 ? -41.985 -4.998 87.918 1.00 80.88 85 GLU A C 1
ATOM 658 O O . GLU A 1 85 ? -41.991 -3.785 87.738 1.00 80.88 85 GLU A O 1
ATOM 663 N N . VAL A 1 86 ? -43.090 -5.734 87.746 1.00 83.12 86 VAL A N 1
ATOM 664 C CA . VAL A 1 86 ? -44.376 -5.147 87.330 1.00 83.12 86 VAL A CA 1
ATOM 665 C C . VAL A 1 86 ? -44.847 -4.140 88.376 1.00 83.12 86 VAL A C 1
ATOM 667 O O . VAL A 1 86 ? -45.242 -3.034 88.023 1.00 83.12 86 VAL A O 1
ATOM 670 N N . LYS A 1 87 ? -44.717 -4.465 89.672 1.00 82.44 87 LYS A N 1
ATOM 671 C CA . LYS A 1 87 ? -45.027 -3.516 90.759 1.00 82.44 87 LYS A CA 1
ATOM 672 C C . LYS A 1 87 ? -44.196 -2.240 90.655 1.00 82.44 87 LYS A C 1
ATOM 674 O O . LYS A 1 87 ? -44.737 -1.156 90.830 1.00 82.44 87 LYS A O 1
ATOM 679 N N . ARG A 1 88 ? -42.893 -2.358 90.377 1.00 85.38 88 ARG A N 1
ATOM 680 C CA . ARG A 1 88 ? -41.995 -1.204 90.229 1.00 85.38 88 ARG A CA 1
ATOM 681 C C . ARG A 1 88 ? -42.368 -0.348 89.026 1.00 85.38 88 ARG A C 1
ATOM 683 O O . ARG A 1 88 ? -42.481 0.862 89.181 1.00 85.38 88 ARG A O 1
ATOM 690 N N . ILE A 1 89 ? -42.594 -0.960 87.865 1.00 86.19 89 ILE A N 1
ATOM 691 C CA . ILE A 1 89 ? -42.963 -0.244 86.638 1.00 86.19 89 ILE A CA 1
ATOM 692 C C . ILE A 1 89 ? -44.306 0.473 86.826 1.00 86.19 89 ILE A C 1
ATOM 694 O O . ILE A 1 89 ? -44.402 1.666 86.543 1.00 86.19 89 ILE A O 1
ATOM 698 N N . MET A 1 90 ? -45.308 -0.204 87.395 1.00 85.69 90 MET A N 1
ATOM 699 C CA . MET A 1 90 ? -46.607 0.410 87.682 1.00 85.69 90 MET A CA 1
ATOM 700 C C . MET A 1 90 ? -46.495 1.537 88.710 1.00 85.69 90 MET A C 1
ATOM 702 O O . MET A 1 90 ? -47.065 2.598 88.498 1.00 85.69 90 MET A O 1
ATOM 706 N N . ALA A 1 91 ? -45.687 1.374 89.762 1.00 85.94 91 ALA A N 1
ATOM 707 C CA . ALA A 1 91 ? -45.449 2.438 90.737 1.00 85.94 91 ALA A CA 1
ATOM 708 C C . ALA A 1 91 ? -44.767 3.672 90.118 1.00 85.94 91 ALA A C 1
ATOM 710 O O . ALA A 1 91 ? -45.062 4.801 90.510 1.00 85.94 91 ALA A O 1
ATOM 711 N N . VAL A 1 92 ? -43.869 3.482 89.143 1.00 89.12 92 VAL A N 1
ATOM 712 C CA . VAL A 1 92 ? -43.271 4.595 88.390 1.00 89.12 92 VAL A CA 1
ATOM 713 C C . VAL A 1 92 ? -44.329 5.294 87.537 1.00 89.12 92 VAL A C 1
ATOM 715 O O . VAL A 1 92 ? -44.410 6.520 87.588 1.00 89.12 92 VAL A O 1
ATOM 718 N N . MET A 1 93 ? -45.166 4.541 86.816 1.00 87.06 93 MET A N 1
ATOM 719 C CA . MET A 1 93 ? -46.252 5.089 85.992 1.00 87.06 93 MET A CA 1
ATOM 720 C C . MET A 1 93 ? -47.290 5.842 86.837 1.00 87.06 93 MET A C 1
ATOM 722 O O . MET A 1 93 ? -47.642 6.975 86.512 1.00 87.06 93 MET A O 1
ATOM 726 N N . ASP A 1 94 ? -47.711 5.271 87.966 1.00 84.94 94 ASP A N 1
ATOM 727 C CA . ASP A 1 94 ? -48.637 5.900 88.914 1.00 84.94 94 ASP A CA 1
ATOM 728 C C . ASP A 1 94 ? -48.011 7.163 89.537 1.00 84.94 94 ASP A C 1
ATOM 730 O O . ASP A 1 94 ? -48.654 8.207 89.639 1.00 84.94 94 ASP A O 1
ATOM 734 N N . GLY A 1 95 ? -46.717 7.120 89.871 1.00 84.44 95 GLY A N 1
ATOM 735 C CA . GLY A 1 95 ? -45.977 8.281 90.366 1.00 84.44 95 GLY A CA 1
ATOM 736 C C . GLY A 1 95 ? -45.726 9.368 89.312 1.00 84.44 95 GLY A C 1
ATOM 737 O O . GLY A 1 95 ? -45.519 10.530 89.672 1.00 84.44 95 GLY A O 1
ATOM 738 N N . MET A 1 96 ? -45.708 9.026 88.021 1.00 85.50 96 MET A N 1
ATOM 739 C CA . MET A 1 96 ? -45.664 9.993 86.919 1.00 85.50 96 MET A CA 1
ATOM 740 C C . MET A 1 96 ? -47.033 10.630 86.694 1.00 85.50 96 MET A C 1
ATOM 742 O O . MET A 1 96 ? -47.105 11.850 86.573 1.00 85.50 96 MET A O 1
ATOM 746 N N . LEU A 1 97 ? -48.106 9.836 86.719 1.00 83.94 97 LEU A N 1
ATOM 747 C CA . LEU A 1 97 ? -49.483 10.330 86.650 1.00 83.94 97 LEU A CA 1
ATOM 748 C C . LEU A 1 97 ? -49.783 11.312 87.782 1.00 83.94 97 LEU A C 1
ATOM 750 O O . LEU A 1 97 ? -50.340 12.378 87.539 1.00 83.94 97 LEU A O 1
ATOM 754 N N . GLU A 1 98 ? -49.349 11.004 89.002 1.00 81.94 98 GLU A N 1
ATOM 755 C CA . GLU A 1 98 ? -49.555 11.897 90.140 1.00 81.94 98 GLU A CA 1
ATOM 756 C C . GLU A 1 98 ? -48.775 13.211 89.995 1.00 81.94 98 GLU A C 1
ATOM 758 O O . GLU A 1 98 ? -49.295 14.291 90.269 1.00 81.94 98 GLU A O 1
ATOM 763 N N . ARG A 1 99 ? -47.542 13.154 89.478 1.00 81.56 99 ARG A N 1
ATOM 764 C CA . ARG A 1 99 ? -46.768 14.366 89.169 1.00 81.56 99 ARG A CA 1
ATOM 765 C C . ARG A 1 99 ? -47.402 15.193 88.054 1.00 81.56 99 ARG A C 1
ATOM 767 O O . ARG A 1 99 ? -47.400 16.417 88.153 1.00 81.56 99 ARG A O 1
ATOM 774 N N . LEU A 1 100 ? -47.963 14.545 87.034 1.00 81.44 100 LEU A N 1
ATOM 775 C CA . LEU A 1 100 ? -48.684 15.208 85.949 1.00 81.44 100 LEU A CA 1
ATOM 776 C C . LEU A 1 100 ? -49.939 15.920 86.481 1.00 81.44 100 LEU A C 1
ATOM 778 O O . LEU A 1 100 ? -50.149 17.090 86.176 1.00 81.44 100 LEU A O 1
ATOM 782 N N . ARG A 1 101 ? -50.713 15.260 87.354 1.00 79.12 101 ARG A N 1
ATOM 783 C CA . ARG A 1 101 ? -51.878 15.853 88.039 1.00 79.12 101 ARG A CA 1
ATOM 784 C C . ARG A 1 101 ? -51.497 17.066 88.879 1.00 79.12 101 ARG A C 1
ATOM 786 O O . ARG A 1 101 ? -52.155 18.097 88.811 1.00 79.12 101 ARG A O 1
ATOM 793 N N . LEU A 1 102 ? -50.411 16.975 89.644 1.00 74.12 102 LEU A N 1
ATOM 794 C CA . LEU A 1 102 ? -49.913 18.114 90.418 1.00 74.12 102 LEU A CA 1
ATOM 795 C C . LEU A 1 102 ? -49.473 19.269 89.510 1.00 74.12 102 LEU A C 1
ATOM 797 O O . LEU A 1 102 ? -49.759 20.427 89.815 1.00 74.12 102 LEU A O 1
ATOM 801 N N . ALA A 1 103 ? -48.823 18.968 88.383 1.00 74.06 103 ALA A N 1
ATOM 802 C CA . ALA A 1 103 ? -48.395 19.980 87.425 1.00 74.06 103 ALA A CA 1
ATOM 803 C C . ALA A 1 103 ? -49.578 20.715 86.774 1.00 74.06 103 ALA A C 1
ATOM 805 O O . ALA A 1 103 ? -49.498 21.924 86.568 1.00 74.06 103 ALA A O 1
ATOM 806 N N . MET A 1 104 ? -50.700 20.028 86.539 1.00 72.88 104 MET A N 1
ATOM 807 C CA . MET A 1 104 ? -51.926 20.642 86.015 1.00 72.88 104 MET A CA 1
ATOM 808 C C . MET A 1 104 ? -52.520 21.714 86.930 1.00 72.88 104 MET A C 1
ATOM 810 O O . MET A 1 104 ? -53.202 22.620 86.459 1.00 72.88 104 MET A O 1
ATOM 814 N N . HIS A 1 105 ? -52.261 21.645 88.234 1.00 69.31 105 HIS A N 1
ATOM 815 C CA . HIS A 1 105 ? -52.765 22.630 89.186 1.00 69.31 105 HIS A CA 1
ATOM 816 C C . HIS A 1 105 ? -51.832 23.838 89.368 1.00 69.31 105 HIS A C 1
ATOM 818 O O . HIS A 1 105 ? -52.260 24.838 89.941 1.00 69.31 105 HIS A O 1
ATOM 824 N N . LEU A 1 106 ? -50.594 23.801 88.851 1.00 69.44 106 LEU A N 1
ATOM 825 C CA . LEU A 1 106 ? -49.637 24.917 88.944 1.00 69.44 106 LEU A CA 1
ATOM 826 C C . LEU A 1 106 ? -50.163 26.235 88.334 1.00 69.44 106 LEU A C 1
ATOM 828 O O . LEU A 1 106 ? -50.024 27.271 88.990 1.00 69.44 106 LEU A O 1
ATOM 832 N N . PRO A 1 107 ? -50.821 26.250 87.155 1.00 68.19 107 PRO A N 1
ATOM 833 C CA . PRO A 1 107 ? -51.393 27.478 86.597 1.00 68.19 107 PRO A CA 1
ATOM 834 C C . PRO A 1 107 ? -52.484 28.092 87.487 1.00 68.19 107 PRO A C 1
ATOM 836 O O . PRO A 1 107 ? -52.554 29.311 87.626 1.00 68.19 107 PRO A O 1
ATOM 839 N N . ALA A 1 108 ? -53.282 27.274 88.182 1.00 64.06 108 ALA A N 1
ATOM 840 C CA . ALA A 1 108 ? -54.325 27.749 89.098 1.00 64.06 108 ALA A CA 1
ATOM 841 C C . ALA A 1 108 ? -53.766 28.408 90.378 1.00 64.06 108 ALA A C 1
ATOM 843 O O . ALA A 1 108 ? -54.445 29.225 91.002 1.00 64.06 108 ALA A O 1
ATOM 844 N N . ILE A 1 109 ? -52.524 28.088 90.757 1.00 64.12 109 ILE A N 1
ATOM 845 C CA . ILE A 1 109 ? -51.798 28.740 91.860 1.00 64.12 109 ILE A CA 1
ATOM 846 C C . ILE A 1 109 ? -51.259 30.109 91.412 1.00 64.12 109 ILE A C 1
ATOM 848 O O . ILE A 1 109 ? -51.178 31.033 92.220 1.00 64.12 109 ILE A O 1
ATOM 852 N N . SER A 1 110 ? -50.952 30.276 90.118 1.00 61.16 110 SER A N 1
ATOM 853 C CA . SER A 1 110 ? -50.434 31.538 89.565 1.00 61.16 110 SER A CA 1
ATOM 854 C C . SER A 1 110 ? -51.453 32.688 89.580 1.00 61.16 110 SER A C 1
ATOM 856 O O . SER A 1 110 ? -51.061 33.850 89.620 1.00 61.16 110 SER A O 1
ATOM 858 N N . HIS A 1 111 ? -52.754 32.379 89.625 1.00 60.34 111 HIS A N 1
ATOM 859 C CA . HIS A 1 111 ? -53.839 33.370 89.641 1.00 60.34 111 HIS A CA 1
ATOM 860 C C . HIS A 1 111 ? -54.269 33.818 91.049 1.00 60.34 111 HIS A C 1
ATOM 862 O O . HIS A 1 111 ? -55.268 34.520 91.191 1.00 60.34 111 HIS A O 1
ATOM 868 N N . GLY A 1 112 ? -53.519 33.439 92.086 1.00 61.69 112 GLY A N 1
ATOM 869 C CA . GLY A 1 112 ? -53.732 33.897 93.457 1.00 61.69 112 GLY A CA 1
ATOM 870 C C . GLY A 1 112 ? -53.574 32.763 94.460 1.00 61.69 112 GLY A C 1
ATOM 871 O O . GLY A 1 112 ? -54.335 31.792 94.444 1.00 61.69 112 GLY A O 1
ATOM 872 N N . LEU A 1 113 ? -52.582 32.901 95.339 1.00 68.00 113 LEU A N 1
ATOM 873 C CA . LEU A 1 113 ? -52.421 32.049 96.512 1.00 68.00 113 LEU A CA 1
ATOM 874 C C . LEU A 1 113 ? -53.430 32.469 97.584 1.00 68.00 113 LEU A C 1
ATOM 876 O O . LEU A 1 113 ? -53.735 33.651 97.739 1.00 68.00 113 LEU A O 1
ATOM 880 N N . GLU A 1 114 ? -53.942 31.504 98.343 1.00 72.44 114 GLU A N 1
ATOM 881 C CA . GLU A 1 114 ? -54.754 31.801 99.523 1.00 72.44 114 GLU A CA 1
ATOM 882 C C . GLU A 1 114 ? -53.979 32.742 100.467 1.00 72.44 114 GLU A C 1
ATOM 884 O O . GLU A 1 114 ? -52.756 32.593 100.592 1.00 72.44 114 GLU A O 1
ATOM 889 N N . PRO A 1 115 ? -54.639 33.705 101.138 1.00 70.06 115 PRO A N 1
ATOM 890 C CA . PRO A 1 115 ? -53.975 34.634 102.051 1.00 70.06 115 PRO A CA 1
ATOM 891 C C . PRO A 1 115 ? -53.084 33.935 103.089 1.00 70.06 115 PRO A C 1
ATOM 893 O O . PRO A 1 115 ? -51.996 34.427 103.362 1.00 70.06 115 PRO A O 1
ATOM 896 N N . GLY A 1 116 ? -53.468 32.749 103.581 1.00 73.19 116 GLY A N 1
ATOM 897 C CA . GLY A 1 116 ? -52.646 31.974 104.520 1.00 73.19 116 GLY A CA 1
ATOM 898 C C . GLY A 1 116 ? -51.319 31.471 103.934 1.00 73.19 116 GLY A C 1
ATOM 899 O O . GLY A 1 116 ? -50.297 31.491 104.612 1.00 73.19 116 GLY A O 1
ATOM 900 N N . ILE A 1 117 ? -51.298 31.080 102.656 1.00 74.06 117 ILE A N 1
ATOM 901 C CA . ILE A 1 117 ? -50.073 30.621 101.977 1.00 74.06 117 ILE A CA 1
ATOM 902 C C . ILE A 1 117 ? -49.232 31.816 101.534 1.00 74.06 117 ILE A C 1
ATOM 904 O O . ILE A 1 117 ? -48.007 31.754 101.568 1.00 74.06 117 ILE A O 1
ATOM 908 N N . SER A 1 118 ? -49.884 32.917 101.154 1.00 75.94 118 SER A N 1
ATOM 909 C CA . SER A 1 118 ? -49.208 34.181 100.851 1.00 75.94 118 SER A CA 1
ATOM 910 C C . SER A 1 118 ? -48.478 34.717 102.084 1.00 75.94 118 SER A C 1
ATOM 912 O O . SER A 1 118 ? -47.316 35.095 101.982 1.00 75.94 118 SER A O 1
ATOM 914 N N . GLN A 1 119 ? -49.111 34.651 103.259 1.00 76.81 119 GLN A N 1
ATOM 915 C CA . GLN A 1 119 ? -48.502 35.023 104.534 1.00 76.81 119 GLN A CA 1
ATOM 916 C C . GLN A 1 119 ? -47.331 34.101 104.901 1.00 76.81 119 GLN A C 1
ATOM 918 O O . GLN A 1 119 ? -46.246 34.592 105.194 1.00 76.81 119 GLN A O 1
ATOM 923 N N . ALA A 1 120 ? -47.495 32.777 104.797 1.00 78.50 120 ALA A N 1
ATOM 924 C CA . ALA A 1 120 ? -46.400 31.831 105.035 1.00 78.50 120 ALA A CA 1
ATOM 925 C C . ALA A 1 120 ? -45.225 32.021 104.051 1.00 78.50 120 ALA A C 1
ATOM 927 O O . ALA A 1 120 ? -44.066 31.798 104.403 1.00 78.50 120 ALA A O 1
ATOM 928 N N . LEU A 1 121 ? -45.507 32.445 102.813 1.00 80.56 121 LEU A N 1
ATOM 929 C CA . LEU A 1 121 ? -44.498 32.772 101.806 1.00 80.56 121 LEU A CA 1
ATOM 930 C C . LEU A 1 121 ? -43.757 34.072 102.135 1.00 80.56 121 LEU A C 1
ATOM 932 O O . LEU A 1 121 ? -42.545 34.132 101.938 1.00 80.56 121 LEU A O 1
ATOM 936 N N . GLU A 1 122 ? -44.449 35.095 102.635 1.00 80.31 122 GLU A N 1
ATOM 937 C CA . GLU A 1 122 ? -43.806 36.314 103.134 1.00 80.31 122 GLU A CA 1
ATOM 938 C C . GLU A 1 122 ? -42.970 36.045 104.387 1.00 80.31 122 GLU A C 1
ATOM 940 O O . GLU A 1 122 ? -41.837 36.513 104.464 1.00 80.31 122 GLU A O 1
ATOM 945 N N . GLU A 1 123 ? -43.463 35.222 105.316 1.00 80.94 123 GLU A N 1
ATOM 946 C CA . GLU A 1 123 ? -42.705 34.770 106.487 1.00 80.94 123 GLU A CA 1
ATOM 947 C C . GLU A 1 123 ? -41.440 34.013 106.068 1.00 80.94 123 GLU A C 1
ATOM 949 O O . GLU A 1 123 ? -40.356 34.296 106.579 1.00 80.94 123 GLU A O 1
ATOM 954 N N . TYR A 1 124 ? -41.542 33.101 105.092 1.00 82.88 124 TYR A N 1
ATOM 955 C CA . TYR A 1 124 ? -40.381 32.416 104.523 1.00 82.88 124 TYR A CA 1
ATOM 956 C C . TYR A 1 124 ? -39.398 33.392 103.864 1.00 82.88 124 TYR A C 1
ATOM 958 O O . TYR A 1 124 ? -38.207 33.312 104.145 1.00 82.88 124 TYR A O 1
ATOM 966 N N . LYS A 1 125 ? -39.866 34.336 103.036 1.00 82.25 125 LYS A N 1
ATOM 967 C CA . LYS A 1 125 ? -38.999 35.350 102.405 1.00 82.25 125 LYS A CA 1
ATOM 968 C C . LYS A 1 125 ? -38.304 36.230 103.438 1.00 82.25 125 LYS A C 1
ATOM 970 O O . LYS A 1 125 ? -37.121 36.511 103.300 1.00 82.25 125 LYS A O 1
ATOM 975 N N . HIS A 1 126 ? -39.012 36.634 104.488 1.00 81.50 126 HIS A N 1
ATOM 976 C CA . HIS A 1 126 ? -38.438 37.402 105.587 1.00 81.50 126 HIS A CA 1
ATOM 977 C C . HIS A 1 126 ? -37.375 36.585 106.342 1.00 81.50 126 HIS A C 1
ATOM 979 O O . HIS A 1 126 ? -36.291 37.090 106.635 1.00 81.50 126 HIS A O 1
ATOM 985 N N . LEU A 1 127 ? -37.642 35.304 106.617 1.00 82.06 127 LEU A N 1
ATOM 986 C CA . LEU A 1 127 ? -36.679 34.366 107.213 1.00 82.06 127 LEU A CA 1
ATOM 987 C C . LEU A 1 127 ? -35.455 34.126 106.310 1.00 82.06 127 LEU A C 1
ATOM 989 O O . LEU A 1 127 ? -34.331 34.062 106.797 1.00 82.06 127 LEU A O 1
ATOM 993 N N . GLU A 1 128 ? -35.650 34.027 104.998 1.00 80.44 128 GLU A N 1
ATOM 994 C CA . GLU A 1 128 ? -34.581 33.843 104.014 1.00 80.44 128 GLU A CA 1
ATOM 995 C C . GLU A 1 128 ? -33.734 35.111 103.845 1.00 80.44 128 GLU A C 1
ATOM 997 O O . GLU A 1 128 ? -32.507 35.024 103.792 1.00 80.44 128 GLU A O 1
ATOM 1002 N N . GLU A 1 129 ? -34.348 36.297 103.822 1.00 82.31 129 GLU A N 1
ATOM 1003 C CA . GLU A 1 129 ? -33.635 37.575 103.766 1.00 82.31 129 GLU A CA 1
ATOM 1004 C C . GLU A 1 129 ? -32.840 37.855 105.042 1.00 82.31 129 GLU A C 1
ATOM 1006 O O . GLU A 1 129 ? -31.699 38.308 104.958 1.00 82.31 129 GLU A O 1
ATOM 1011 N N . THR A 1 130 ? -33.417 37.591 106.217 1.00 78.56 130 THR A N 1
ATOM 1012 C CA . THR A 1 130 ? -32.718 37.751 107.506 1.00 78.56 130 THR A CA 1
ATOM 1013 C C . THR A 1 130 ? -31.561 36.763 107.645 1.00 78.56 130 THR A C 1
ATOM 1015 O O . THR A 1 130 ? -30.487 37.149 108.106 1.00 78.56 130 THR A O 1
ATOM 1018 N N . TRP A 1 131 ? -31.723 35.527 107.163 1.00 76.69 131 TRP A N 1
ATOM 1019 C CA . TRP A 1 131 ? -30.634 34.552 107.090 1.00 76.69 131 TRP A CA 1
ATOM 1020 C C . TRP A 1 131 ? -29.547 34.967 106.082 1.00 76.69 131 TRP A C 1
ATOM 1022 O O . TRP A 1 131 ? -28.359 34.935 106.400 1.00 76.69 131 TRP A O 1
ATOM 1032 N N . SER A 1 132 ? -29.936 35.437 104.892 1.00 77.44 132 SER A N 1
ATOM 1033 C CA . SER A 1 132 ? -29.005 35.828 103.819 1.00 77.44 132 SER A CA 1
ATOM 1034 C C . SER A 1 132 ? -28.226 37.117 104.112 1.00 77.44 132 SER A C 1
ATOM 1036 O O . SER A 1 132 ? -27.105 37.267 103.628 1.00 77.44 132 SER A O 1
ATOM 1038 N N . LYS A 1 133 ? -28.784 38.051 104.899 1.00 79.19 133 LYS A N 1
ATOM 1039 C CA . LYS A 1 133 ? -28.116 39.309 105.296 1.00 79.19 133 LYS A CA 1
ATOM 1040 C C . LYS A 1 133 ? -27.053 39.119 106.388 1.00 79.19 133 LYS A C 1
ATOM 1042 O O . LYS A 1 133 ? -26.291 40.049 106.637 1.00 79.19 133 LYS A O 1
ATOM 1047 N N . GLY A 1 134 ? -26.954 37.933 107.000 1.00 69.75 134 GLY A N 1
ATOM 1048 C CA . GLY A 1 134 ? -25.873 37.594 107.932 1.00 69.75 134 GLY A CA 1
ATOM 1049 C C . GLY A 1 134 ? -25.799 38.496 109.169 1.00 69.75 134 GLY A C 1
ATOM 1050 O O . GLY A 1 134 ? -24.700 38.790 109.641 1.00 69.75 134 GLY A O 1
ATOM 1051 N N . GLU A 1 135 ? -26.940 38.968 109.684 1.00 64.38 135 GLU A N 1
ATOM 1052 C CA . GLU A 1 135 ? -26.978 39.795 110.896 1.00 64.38 135 GLU A CA 1
ATOM 1053 C C . GLU A 1 135 ? -26.456 39.006 112.109 1.00 64.38 135 GLU A C 1
ATOM 1055 O O . GLU A 1 135 ? -27.053 38.029 112.568 1.00 64.38 135 GLU A O 1
ATOM 1060 N N . ILE A 1 136 ? -25.309 39.445 112.634 1.00 53.16 136 ILE A N 1
ATOM 1061 C CA . ILE A 1 136 ? -24.632 38.856 113.793 1.00 53.16 136 ILE A CA 1
ATOM 1062 C C . ILE A 1 136 ? -25.474 39.157 115.043 1.00 53.16 136 ILE A C 1
ATOM 1064 O O . ILE A 1 136 ? -25.359 40.227 115.636 1.00 53.16 136 ILE A O 1
ATOM 1068 N N . GLY A 1 137 ? -26.347 38.215 115.414 1.00 58.75 137 GLY A N 1
ATOM 1069 C CA . GLY A 1 137 ? -27.225 38.301 116.591 1.00 58.75 137 GLY A CA 1
ATOM 1070 C C . GLY A 1 137 ? -28.635 37.719 116.417 1.00 58.75 137 GLY A C 1
ATOM 1071 O O . GLY A 1 137 ? -29.377 37.666 117.393 1.00 58.75 137 GLY A O 1
ATOM 1072 N N . SER A 1 138 ? -29.015 37.275 115.214 1.00 59.12 138 SER A N 1
ATOM 1073 C CA . SER A 1 138 ? -30.335 36.684 114.941 1.00 59.12 138 SER A CA 1
ATOM 1074 C C . SER A 1 138 ? -30.386 35.179 115.272 1.00 59.12 138 SER A C 1
ATOM 1076 O O . SER A 1 138 ? -29.522 34.419 114.844 1.00 59.12 138 SER A O 1
ATOM 1078 N N . GLU A 1 139 ? -31.418 34.728 115.999 1.00 59.16 139 GLU A N 1
ATOM 1079 C CA . GLU A 1 139 ? -31.689 33.320 116.386 1.00 59.16 139 GLU A CA 1
ATOM 1080 C C . GLU A 1 139 ? -32.112 32.403 115.207 1.00 59.16 139 GLU A C 1
ATOM 1082 O O . GLU A 1 139 ? -32.525 31.254 115.398 1.00 59.16 139 GLU A O 1
ATOM 1087 N N . VAL A 1 140 ? -32.031 32.888 113.964 1.00 65.69 140 VAL A N 1
ATOM 1088 C CA . VAL A 1 140 ? -32.489 32.174 112.764 1.00 65.69 140 VAL A CA 1
ATOM 1089 C C . VAL A 1 140 ? -31.404 31.217 112.249 1.00 65.69 140 VAL A C 1
ATOM 1091 O O . VAL A 1 140 ? -30.489 31.605 111.526 1.00 65.69 140 VAL A O 1
ATOM 1094 N N . ASN A 1 141 ? -31.527 29.932 112.594 1.00 76.00 141 ASN A N 1
ATOM 1095 C CA . ASN A 1 141 ? -30.676 28.850 112.078 1.00 76.00 141 ASN A CA 1
ATOM 1096 C C . ASN A 1 141 ? -31.143 28.336 110.699 1.00 76.00 141 ASN A C 1
ATOM 1098 O O . ASN A 1 141 ? -32.323 28.368 110.370 1.00 76.00 141 ASN A O 1
ATOM 1102 N N . GLU A 1 142 ? -30.246 27.735 109.910 1.00 77.12 142 GLU A N 1
ATOM 1103 C CA . GLU A 1 142 ? -30.587 27.119 108.608 1.00 77.12 142 GLU A CA 1
ATOM 1104 C C . GLU A 1 142 ? -31.745 26.092 108.716 1.00 77.12 142 GLU A C 1
ATOM 1106 O O . GLU A 1 142 ? -32.569 25.931 107.812 1.00 77.12 142 GLU A O 1
ATOM 1111 N N . GLU A 1 143 ? -31.852 25.416 109.863 1.00 79.25 143 GLU A N 1
ATOM 1112 C CA . GLU A 1 143 ? -32.913 24.452 110.169 1.00 79.25 143 GLU A CA 1
ATOM 1113 C C . GLU A 1 143 ? -34.309 25.103 110.291 1.00 79.25 143 GLU A C 1
ATOM 1115 O O . GLU A 1 143 ? -35.316 24.478 109.939 1.00 79.25 143 GLU A O 1
ATOM 1120 N N . THR A 1 144 ? -34.402 26.358 110.753 1.00 79.06 144 THR A N 1
ATOM 1121 C CA . THR A 1 144 ? -35.684 27.078 110.874 1.00 79.06 144 THR A CA 1
ATOM 1122 C C . THR A 1 144 ? -36.179 27.540 109.506 1.00 79.06 144 THR A C 1
ATOM 1124 O O . THR A 1 144 ? -37.348 27.343 109.180 1.00 79.06 144 THR A O 1
ATOM 1127 N N . VAL A 1 145 ? -35.277 28.009 108.640 1.00 78.62 145 VAL A N 1
ATOM 1128 C CA . VAL A 1 145 ? -35.585 28.322 107.233 1.00 78.62 145 VAL A CA 1
ATOM 1129 C C . VAL A 1 145 ? -36.040 27.061 106.487 1.00 78.62 145 VAL A C 1
ATOM 1131 O O . VAL A 1 145 ? -37.083 27.058 105.833 1.00 78.62 145 VAL A O 1
ATOM 1134 N N . ARG A 1 146 ? -35.327 25.936 106.649 1.00 80.94 146 ARG A N 1
ATOM 1135 C CA . ARG A 1 146 ? -35.700 24.651 106.027 1.00 80.94 146 ARG A CA 1
ATOM 1136 C C . ARG A 1 146 ? -37.025 24.094 106.542 1.00 80.94 146 ARG A C 1
ATOM 1138 O O . ARG A 1 146 ? -37.782 23.515 105.764 1.00 80.94 146 ARG A O 1
ATOM 1145 N N . SER A 1 147 ? -37.303 24.194 107.839 1.00 80.94 147 SER A N 1
ATOM 1146 C CA . SER A 1 147 ? -38.574 23.720 108.405 1.00 80.94 147 SER A CA 1
ATOM 1147 C C . SER A 1 147 ? -39.746 24.612 107.996 1.00 80.94 147 SER A C 1
ATOM 1149 O O . SER A 1 147 ? -40.792 24.067 107.645 1.00 80.94 147 SER A O 1
ATOM 1151 N N . SER A 1 148 ? -39.547 25.932 107.913 1.00 81.69 148 SER A N 1
ATOM 1152 C CA . SER A 1 148 ? -40.514 26.873 107.334 1.00 81.69 148 SER A CA 1
ATOM 1153 C C . SER A 1 148 ? -40.791 26.552 105.861 1.00 81.69 148 SER A C 1
ATOM 1155 O O . SER A 1 148 ? -41.942 26.331 105.493 1.00 81.69 148 SER A O 1
ATOM 1157 N N . PHE A 1 149 ? -39.754 26.344 105.042 1.00 78.31 149 PHE A N 1
ATOM 1158 C CA . PHE A 1 149 ? -39.910 25.925 103.644 1.00 78.31 149 PHE A CA 1
ATOM 1159 C C . PHE A 1 149 ? -40.655 24.591 103.505 1.00 78.31 149 PHE A C 1
ATOM 1161 O O . PHE A 1 149 ? -41.556 24.450 102.682 1.00 78.31 149 PHE A O 1
ATOM 1168 N N . ARG A 1 150 ? -40.328 23.588 104.332 1.00 81.31 150 ARG A N 1
ATOM 1169 C CA . ARG A 1 150 ? -41.042 22.298 104.340 1.00 81.31 150 ARG A CA 1
ATOM 1170 C C . ARG A 1 150 ? -42.495 22.447 104.794 1.00 81.31 150 ARG A C 1
ATOM 1172 O O . ARG A 1 150 ? -43.355 21.742 104.267 1.00 81.31 150 ARG A O 1
ATOM 1179 N N . SER A 1 151 ? -42.764 23.327 105.757 1.00 80.19 151 SER A N 1
ATOM 1180 C CA . SER A 1 151 ? -44.117 23.662 106.209 1.00 80.19 151 SER A CA 1
ATOM 1181 C C . SER A 1 151 ? -44.906 24.320 105.079 1.00 80.19 151 SER A C 1
ATOM 1183 O O . SER A 1 151 ? -45.994 23.856 104.750 1.00 80.19 151 SER A O 1
ATOM 1185 N N . LEU A 1 152 ? -44.304 25.290 104.387 1.00 79.12 152 LEU A N 1
ATOM 1186 C CA . LEU A 1 152 ? -44.858 25.953 103.210 1.00 79.12 152 LEU A CA 1
ATOM 1187 C C . LEU A 1 152 ? -45.137 24.960 102.080 1.00 79.12 152 LEU A C 1
ATOM 1189 O O . LEU A 1 152 ? -46.223 24.966 101.510 1.00 79.12 152 LEU A O 1
ATOM 1193 N N . LEU A 1 153 ? -44.215 24.038 101.794 1.00 77.25 153 LEU A N 1
ATOM 1194 C CA . LEU A 1 153 ? -44.435 22.979 100.807 1.00 77.25 153 LEU A CA 1
ATOM 1195 C C . LEU A 1 153 ? -45.553 22.012 101.224 1.00 77.25 153 LEU A C 1
ATOM 1197 O O . LEU A 1 153 ? -46.305 21.550 100.366 1.00 77.25 153 LEU A O 1
ATOM 1201 N N . ARG A 1 154 ? -45.701 21.701 102.520 1.00 81.19 154 ARG A N 1
ATOM 1202 C CA . ARG A 1 154 ? -46.839 20.910 103.023 1.00 81.19 154 ARG A CA 1
ATOM 1203 C C . ARG A 1 154 ? -48.154 21.667 102.898 1.00 81.19 154 ARG A C 1
ATOM 1205 O O . ARG A 1 154 ? -49.132 21.059 102.476 1.00 81.19 154 ARG A O 1
ATOM 1212 N N . GLN A 1 155 ? -48.174 22.959 103.217 1.00 76.12 155 GLN A N 1
ATOM 1213 C CA . GLN A 1 155 ? -49.350 23.816 103.066 1.00 76.12 155 GLN A CA 1
ATOM 1214 C C . GLN A 1 155 ? -49.737 23.959 101.593 1.00 76.12 155 GLN A C 1
ATOM 1216 O O . GLN A 1 155 ? -50.893 23.737 101.257 1.00 76.12 155 GLN A O 1
ATOM 1221 N N . LEU A 1 156 ? -48.775 24.194 100.694 1.00 71.62 156 LEU A N 1
ATOM 1222 C CA . LEU A 1 156 ? -48.993 24.195 99.245 1.00 71.62 156 LEU A CA 1
ATOM 1223 C C . LEU A 1 156 ? -49.533 22.853 98.755 1.00 71.62 156 LEU A C 1
ATOM 1225 O O . LEU A 1 156 ? -50.508 22.819 98.014 1.00 71.62 156 LEU A O 1
ATOM 1229 N N . ARG A 1 157 ? -48.947 21.732 99.186 1.00 73.81 157 ARG A N 1
ATOM 1230 C CA . ARG A 1 157 ? -49.420 20.398 98.795 1.00 73.81 157 ARG A CA 1
ATOM 1231 C C . ARG A 1 157 ? -50.828 20.109 99.322 1.00 73.81 157 ARG A C 1
ATOM 1233 O O . ARG A 1 157 ? -51.642 19.557 98.587 1.00 73.81 157 ARG A O 1
ATOM 1240 N N . GLY A 1 158 ? -51.123 20.493 100.564 1.00 72.31 158 GLY A N 1
ATOM 1241 C CA . GLY A 1 158 ? -52.451 20.372 101.170 1.00 72.31 158 GLY A CA 1
ATOM 1242 C C . GLY A 1 158 ? -53.485 21.270 100.491 1.00 72.31 158 GLY A C 1
ATOM 1243 O O . GLY A 1 158 ? -54.611 20.838 100.255 1.00 72.31 158 GLY A O 1
ATOM 1244 N N . TYR A 1 159 ? -53.087 22.477 100.094 1.00 70.19 159 TYR A N 1
ATOM 1245 C CA . TYR A 1 159 ? -53.911 23.421 99.349 1.00 70.19 159 TYR A CA 1
ATOM 1246 C C . TYR A 1 159 ? -54.227 22.918 97.945 1.00 70.19 159 TYR A C 1
ATOM 1248 O O . TYR A 1 159 ? -55.394 22.847 97.575 1.00 70.19 159 TYR A O 1
ATOM 1256 N N . ILE A 1 160 ? -53.217 22.475 97.192 1.00 68.94 160 ILE A N 1
ATOM 1257 C CA . ILE A 1 160 ? -53.398 21.866 95.868 1.00 68.94 160 ILE A CA 1
ATOM 1258 C C . ILE A 1 160 ? -54.298 20.632 95.974 1.00 68.94 160 ILE A C 1
ATOM 1260 O O . ILE A 1 160 ? -55.230 20.495 95.190 1.00 68.94 160 ILE A O 1
ATOM 1264 N N . GLY A 1 161 ? -54.077 19.771 96.974 1.00 66.94 161 GLY A N 1
ATOM 1265 C CA . GLY A 1 161 ? -54.891 18.574 97.203 1.00 66.94 161 GLY A CA 1
ATOM 1266 C C . GLY A 1 161 ? -56.322 18.848 97.685 1.00 66.94 161 GLY A C 1
ATOM 1267 O O . GLY A 1 161 ? -57.207 18.024 97.471 1.00 66.94 161 GLY A O 1
ATOM 1268 N N . SER A 1 162 ? -56.575 19.989 98.332 1.00 66.12 162 SER A N 1
ATOM 1269 C CA . SER A 1 162 ? -57.924 20.404 98.751 1.00 66.12 162 SER A CA 1
ATOM 1270 C C . SER A 1 162 ? -58.666 21.102 97.612 1.00 66.12 162 SER A C 1
ATOM 1272 O O . SER A 1 162 ? -59.858 20.881 97.412 1.00 66.12 162 SER A O 1
ATOM 1274 N N . ARG A 1 163 ? -57.945 21.892 96.810 1.00 61.66 163 ARG A N 1
ATOM 1275 C CA . ARG A 1 163 ? -58.480 22.597 95.643 1.00 61.66 163 ARG A CA 1
ATOM 1276 C C . ARG A 1 163 ? -58.710 21.655 94.458 1.00 61.66 163 ARG A C 1
ATOM 1278 O O . ARG A 1 163 ? -59.674 21.856 93.732 1.00 61.66 163 ARG A O 1
ATOM 1285 N N . SER A 1 164 ? -57.922 20.586 94.309 1.00 58.16 164 SER A N 1
ATOM 1286 C CA . SER A 1 164 ? -58.173 19.526 93.318 1.00 58.16 164 SER A CA 1
ATOM 1287 C C . SER A 1 164 ? -59.470 18.756 93.592 1.00 58.16 164 SER A C 1
ATOM 1289 O O . SER A 1 164 ? -60.153 18.361 92.652 1.00 58.16 164 SER A O 1
ATOM 1291 N N . LYS A 1 165 ? -59.857 18.605 94.868 1.00 59.00 165 LYS A N 1
ATOM 1292 C CA . LYS A 1 165 ? -61.137 17.996 95.271 1.00 59.00 165 LYS A CA 1
ATOM 1293 C C . LYS A 1 165 ? -62.338 18.924 95.069 1.00 59.00 165 LYS A C 1
ATOM 1295 O O . LYS A 1 165 ? -63.434 18.430 94.848 1.00 59.00 165 LYS A O 1
ATOM 1300 N N . LEU A 1 166 ? -62.139 20.244 95.139 1.00 52.72 166 LEU A N 1
ATOM 1301 C CA . LEU A 1 166 ? -63.200 21.252 94.986 1.00 52.72 166 LEU A CA 1
ATOM 1302 C C . LEU A 1 166 ? -63.401 21.711 93.529 1.00 52.72 166 LEU A C 1
ATOM 1304 O O . LEU A 1 166 ? -64.527 21.974 93.120 1.00 52.72 166 LEU A O 1
ATOM 1308 N N . ASN A 1 167 ? -62.341 21.763 92.717 1.00 52.03 167 ASN A N 1
ATOM 1309 C CA . ASN A 1 167 ? -62.413 22.200 91.315 1.00 52.03 167 ASN A CA 1
ATOM 1310 C C . ASN A 1 167 ? -62.866 21.101 90.335 1.00 52.03 167 ASN A C 1
ATOM 1312 O O . ASN A 1 167 ? -63.019 21.386 89.152 1.00 52.03 167 ASN A O 1
ATOM 1316 N N . MET A 1 168 ? -63.121 19.876 90.805 1.00 50.25 168 MET A N 1
ATOM 1317 C CA . MET A 1 168 ? -63.822 18.856 90.010 1.00 50.25 168 MET A CA 1
ATOM 1318 C C . MET A 1 168 ? -65.309 19.196 89.799 1.00 50.25 168 MET A C 1
ATOM 1320 O O . MET A 1 168 ? -65.911 18.664 88.873 1.00 50.25 168 MET A O 1
ATOM 1324 N N . GLU A 1 169 ? -65.892 20.104 90.596 1.00 46.50 169 GLU A N 1
ATOM 1325 C CA . GLU A 1 169 ? -67.342 20.344 90.568 1.00 46.50 169 GLU A CA 1
ATOM 1326 C C . GLU A 1 169 ? -67.759 21.723 90.017 1.00 46.50 169 GLU A C 1
ATOM 1328 O O . GLU A 1 169 ? -68.906 21.883 89.609 1.00 46.50 169 GLU A O 1
ATOM 1333 N N . THR A 1 170 ? -66.887 22.742 89.947 1.00 42.97 170 THR A N 1
ATOM 1334 C CA . THR A 1 170 ? -67.333 24.079 89.498 1.00 42.97 170 THR A CA 1
ATOM 1335 C C . THR A 1 170 ? -66.278 24.926 88.779 1.00 42.97 170 THR A C 1
ATOM 1337 O O . THR A 1 170 ? -65.365 25.453 89.412 1.00 42.97 170 THR A O 1
ATOM 1340 N N . ARG A 1 171 ? -66.583 25.197 87.496 1.00 40.41 171 ARG A N 1
ATOM 1341 C CA . ARG A 1 171 ? -66.320 26.414 86.690 1.00 40.41 171 ARG A CA 1
ATOM 1342 C C . ARG A 1 171 ? -65.230 26.309 85.597 1.00 40.41 171 ARG A C 1
ATOM 1344 O O . ARG A 1 171 ? -64.050 26.277 85.924 1.00 40.41 171 ARG A O 1
ATOM 1351 N N . PRO A 1 172 ? -65.605 26.395 84.300 1.00 47.53 172 PRO A N 1
ATOM 1352 C CA . PRO A 1 172 ? -64.667 26.640 83.212 1.00 47.53 172 PRO A CA 1
ATOM 1353 C C . PRO A 1 172 ? -64.409 28.151 83.106 1.00 47.53 172 PRO A C 1
ATOM 1355 O O . PRO A 1 172 ? -65.333 28.935 82.890 1.00 47.53 172 PRO A O 1
ATOM 1358 N N . THR A 1 173 ? -63.164 28.586 83.272 1.00 46.16 173 THR A N 1
ATOM 1359 C CA . THR A 1 173 ? -62.740 29.961 82.956 1.00 46.16 173 THR A CA 1
ATOM 1360 C C . THR A 1 173 ? -61.834 29.940 81.731 1.00 46.16 173 THR A C 1
ATOM 1362 O O . THR A 1 173 ? -60.652 29.660 81.856 1.00 46.16 173 THR A O 1
ATOM 1365 N N . GLU A 1 174 ? -62.438 30.179 80.562 1.00 48.34 174 GLU A N 1
ATOM 1366 C CA . GLU A 1 174 ? -61.985 30.877 79.333 1.00 48.34 174 GLU A CA 1
ATOM 1367 C C . GLU A 1 174 ? -60.496 30.895 78.879 1.00 48.34 174 GLU A C 1
ATOM 1369 O O . GLU A 1 174 ? -60.156 31.633 77.960 1.00 48.34 174 GLU A O 1
ATOM 1374 N N . SER A 1 175 ? -59.608 30.037 79.390 1.00 49.34 175 SER A N 1
ATOM 1375 C CA . SER A 1 175 ? -58.251 29.796 78.856 1.00 49.34 175 SER A CA 1
ATOM 1376 C C . SER A 1 175 ? -58.162 28.389 78.248 1.00 49.34 175 SER A C 1
ATOM 1378 O O . SER A 1 175 ? -57.450 27.505 78.719 1.00 49.34 175 SER A O 1
ATOM 1380 N N . GLY A 1 176 ? -58.971 28.151 77.214 1.00 55.97 176 GLY A N 1
ATOM 1381 C CA . GLY A 1 176 ? -59.341 26.813 76.735 1.00 55.97 176 GLY A CA 1
ATOM 1382 C C . GLY A 1 176 ? -58.307 26.012 75.930 1.00 55.97 176 GLY A C 1
ATOM 1383 O O . GLY A 1 176 ? -58.683 24.967 75.412 1.00 55.97 176 GLY A O 1
ATOM 1384 N N . SER A 1 177 ? -57.043 26.436 75.785 1.00 59.44 177 SER A N 1
ATOM 1385 C CA . SER A 1 177 ? -56.059 25.658 74.997 1.00 59.44 177 SER A CA 1
ATOM 1386 C C . SER A 1 177 ? -55.088 24.831 75.840 1.00 59.44 177 SER A C 1
ATOM 1388 O O . SER A 1 177 ? -54.722 23.730 75.441 1.00 59.44 177 SER A O 1
ATOM 1390 N N . THR A 1 178 ? -54.680 25.303 77.017 1.00 62.31 178 THR A N 1
ATOM 1391 C CA . THR A 1 178 ? -53.642 24.624 77.810 1.00 62.31 178 THR A CA 1
ATOM 1392 C C . THR A 1 178 ? -54.214 23.515 78.687 1.00 62.31 178 THR A C 1
ATOM 1394 O O . THR A 1 178 ? -53.603 22.455 78.811 1.00 62.31 178 THR A O 1
ATOM 1397 N N . GLU A 1 179 ? -55.405 23.717 79.251 1.00 66.38 179 GLU A N 1
ATOM 1398 C CA . GLU A 1 179 ? -56.087 22.718 80.081 1.00 66.38 179 GLU A CA 1
ATOM 1399 C C . GLU A 1 179 ? -56.572 21.518 79.251 1.00 66.38 179 GLU A C 1
ATOM 1401 O O . GLU A 1 179 ? -56.390 20.373 79.662 1.00 66.38 179 GLU A O 1
ATOM 1406 N N . ALA A 1 180 ? -57.080 21.761 78.037 1.00 70.81 180 ALA A N 1
ATOM 1407 C CA . ALA A 1 180 ? -57.482 20.708 77.104 1.00 70.81 180 ALA A CA 1
ATOM 1408 C C . ALA A 1 180 ? -56.296 19.817 76.690 1.00 70.81 180 ALA A C 1
ATOM 1410 O O . ALA A 1 180 ? -56.382 18.595 76.785 1.00 70.81 180 ALA A O 1
ATOM 1411 N N . VAL A 1 181 ? -55.155 20.421 76.334 1.00 75.75 181 VAL A N 1
ATOM 1412 C CA . VAL A 1 181 ? -53.924 19.687 75.982 1.00 75.75 181 VAL A CA 1
ATOM 1413 C C . VAL A 1 181 ? -53.390 18.884 77.172 1.00 75.75 181 VAL A C 1
ATOM 1415 O O . VAL A 1 181 ? -52.925 17.758 77.007 1.00 75.75 181 VAL A O 1
ATOM 1418 N N . MET A 1 182 ? -53.473 19.424 78.390 1.00 75.12 182 MET A N 1
ATOM 1419 C CA . MET A 1 182 ? -53.062 18.694 79.592 1.00 75.12 182 MET A CA 1
ATOM 1420 C C . MET A 1 182 ? -53.997 17.520 79.922 1.00 75.12 182 MET A C 1
ATOM 1422 O O . MET A 1 182 ? -53.519 16.475 80.365 1.00 75.12 182 MET A O 1
ATOM 1426 N N . MET A 1 183 ? -55.299 17.643 79.653 1.00 78.81 183 MET A N 1
ATOM 1427 C CA . MET A 1 183 ? -56.258 16.541 79.787 1.00 78.81 183 MET A CA 1
ATOM 1428 C C . MET A 1 183 ? -56.061 15.461 78.714 1.00 78.81 183 MET A C 1
ATOM 1430 O O . MET A 1 183 ? -56.102 14.270 79.029 1.00 78.81 183 MET A O 1
ATOM 1434 N N . GLU A 1 184 ? -55.773 15.837 77.467 1.00 82.88 184 GLU A N 1
ATOM 1435 C CA . GLU A 1 184 ? -55.372 14.893 76.412 1.00 82.88 184 GLU A CA 1
ATOM 1436 C C . GLU A 1 184 ? -54.082 14.152 76.782 1.00 82.88 184 GLU A C 1
ATOM 1438 O O . GLU A 1 184 ? -53.979 12.937 76.626 1.00 82.88 184 GLU A O 1
ATOM 1443 N N . LEU A 1 185 ? -53.112 14.856 77.365 1.00 84.19 185 LEU A N 1
ATOM 1444 C CA . LEU A 1 185 ? -51.883 14.237 77.847 1.00 84.19 185 LEU A CA 1
ATOM 1445 C C . LEU A 1 185 ? -52.159 13.253 78.992 1.00 84.19 185 LEU A C 1
ATOM 1447 O O . LEU A 1 185 ? -51.638 12.140 78.989 1.00 84.19 185 LEU A O 1
ATOM 1451 N N . LEU A 1 186 ? -53.004 13.627 79.955 1.00 84.19 186 LEU A N 1
ATOM 1452 C CA . LEU A 1 186 ? -53.367 12.766 81.080 1.00 84.19 186 LEU A CA 1
ATOM 1453 C C . LEU A 1 186 ? -54.127 11.514 80.616 1.00 84.19 186 LEU A C 1
ATOM 1455 O O . LEU A 1 186 ? -53.832 10.412 81.079 1.00 84.19 186 LEU A O 1
ATOM 1459 N N . THR A 1 187 ? -55.048 11.655 79.661 1.00 86.38 187 THR A N 1
ATOM 1460 C CA . THR A 1 187 ? -55.759 10.515 79.057 1.00 86.38 187 THR A CA 1
ATOM 1461 C C . THR A 1 187 ? -54.820 9.613 78.252 1.00 86.38 187 THR A C 1
ATOM 1463 O O . THR A 1 187 ? -54.884 8.394 78.406 1.00 86.38 187 THR A O 1
ATOM 1466 N N . ALA A 1 188 ? -53.877 10.174 77.489 1.00 86.44 188 ALA A N 1
ATOM 1467 C CA . ALA A 1 188 ? -52.847 9.404 76.791 1.00 86.44 188 ALA A CA 1
ATOM 1468 C C . ALA A 1 188 ? -51.919 8.648 77.761 1.00 86.44 188 ALA A C 1
ATOM 1470 O O . ALA A 1 188 ? -51.582 7.490 77.515 1.00 86.44 188 ALA A O 1
ATOM 1471 N N . PHE A 1 189 ? -51.542 9.256 78.892 1.00 86.00 189 PHE A N 1
ATOM 1472 C CA . PHE A 1 189 ? -50.752 8.582 79.928 1.00 86.00 189 PHE A CA 1
ATOM 1473 C C . PHE A 1 189 ? -51.535 7.478 80.645 1.00 86.00 189 PHE A C 1
ATOM 1475 O O . PHE A 1 189 ? -50.951 6.444 80.971 1.00 86.00 189 PHE A O 1
ATOM 1482 N N . HIS A 1 190 ? -52.842 7.653 80.855 1.00 84.19 190 HIS A N 1
ATOM 1483 C CA . HIS A 1 190 ? -53.710 6.579 81.340 1.00 84.19 190 HIS A CA 1
ATOM 1484 C C . HIS A 1 190 ? -53.784 5.421 80.334 1.00 84.19 190 HIS A C 1
ATOM 1486 O O . HIS A 1 190 ? -53.558 4.277 80.720 1.00 84.19 190 HIS A O 1
ATOM 1492 N N . ALA A 1 191 ? -53.969 5.706 79.042 1.00 87.88 191 ALA A N 1
ATOM 1493 C CA . ALA A 1 191 ? -53.966 4.683 77.996 1.00 87.88 191 ALA A CA 1
ATOM 1494 C C . ALA A 1 191 ? -52.616 3.950 77.897 1.00 87.88 191 ALA A C 1
ATOM 1496 O O . ALA A 1 191 ? -52.577 2.730 77.759 1.00 87.88 191 ALA A O 1
ATOM 1497 N N . LEU A 1 192 ? -51.498 4.673 78.021 1.00 88.62 192 LEU A N 1
ATOM 1498 C CA . LEU A 1 192 ? -50.165 4.075 78.044 1.00 88.62 192 LEU A CA 1
ATOM 1499 C C . LEU A 1 192 ? -49.972 3.184 79.275 1.00 88.62 192 LEU A C 1
ATOM 1501 O O . LEU A 1 192 ? -49.457 2.078 79.141 1.00 88.62 192 LEU A O 1
ATOM 1505 N N . ARG A 1 193 ? -50.397 3.637 80.461 1.00 87.19 193 ARG A N 1
ATOM 1506 C CA . ARG A 1 193 ? -50.380 2.826 81.686 1.00 87.19 193 ARG A CA 1
ATOM 1507 C C . ARG A 1 193 ? -51.147 1.525 81.471 1.00 87.19 193 ARG A C 1
ATOM 1509 O O . ARG A 1 193 ? -50.597 0.460 81.737 1.00 87.19 193 ARG A O 1
ATOM 1516 N N . ASP A 1 194 ? -52.366 1.602 80.956 1.00 84.75 194 ASP A N 1
ATOM 1517 C CA . ASP A 1 194 ? -53.220 0.431 80.778 1.00 84.75 194 ASP A CA 1
ATOM 1518 C C . ASP A 1 194 ? -52.661 -0.522 79.707 1.00 84.75 194 ASP A C 1
ATOM 1520 O O . ASP A 1 194 ? -52.605 -1.727 79.941 1.00 84.75 194 ASP A O 1
ATOM 1524 N N . LEU A 1 195 ? -52.108 0.001 78.607 1.00 86.50 195 LEU A N 1
ATOM 1525 C CA . LEU A 1 195 ? -51.406 -0.792 77.590 1.00 86.50 195 LEU A CA 1
ATOM 1526 C C . LEU A 1 195 ? -50.145 -1.466 78.156 1.00 86.50 195 LEU A C 1
ATOM 1528 O O . LEU A 1 195 ? -49.882 -2.638 77.891 1.00 86.50 195 LEU A O 1
ATOM 1532 N N . THR A 1 196 ? -49.332 -0.740 78.931 1.00 84.75 196 THR A N 1
ATOM 1533 C CA . THR A 1 196 ? -48.135 -1.321 79.560 1.00 84.75 196 THR A CA 1
ATOM 1534 C C . THR A 1 196 ? -48.511 -2.401 80.560 1.00 84.75 196 THR A C 1
ATOM 1536 O O . THR A 1 196 ? -47.855 -3.438 80.605 1.00 84.75 196 THR A O 1
ATOM 1539 N N . LEU A 1 197 ? -49.594 -2.203 81.308 1.00 83.25 197 LEU A N 1
ATOM 1540 C CA . LEU A 1 197 ? -50.134 -3.196 82.218 1.00 83.25 197 LEU A CA 1
ATOM 1541 C C . LEU A 1 197 ? -50.618 -4.437 81.461 1.00 83.25 197 LEU A C 1
ATOM 1543 O O . LEU A 1 197 ? -50.256 -5.551 81.828 1.00 83.25 197 LEU A O 1
ATOM 1547 N N . GLU A 1 198 ? -51.380 -4.253 80.386 1.00 83.69 198 GLU A N 1
ATOM 1548 C CA . GLU A 1 198 ? -51.852 -5.332 79.518 1.00 83.69 198 GLU A CA 1
ATOM 1549 C C . GLU A 1 198 ? -50.675 -6.153 78.971 1.00 83.69 198 GLU A C 1
ATOM 1551 O O . GLU A 1 198 ? -50.643 -7.378 79.108 1.00 83.69 198 GLU A O 1
ATOM 1556 N N . ARG A 1 199 ? -49.642 -5.484 78.452 1.00 78.88 199 ARG A N 1
ATOM 1557 C CA . ARG A 1 199 ? -48.416 -6.126 77.951 1.00 78.88 199 ARG A CA 1
ATOM 1558 C C . ARG A 1 199 ? -47.646 -6.868 79.037 1.00 78.88 199 ARG A C 1
ATOM 1560 O O . ARG A 1 199 ? -47.168 -7.970 78.804 1.00 78.88 199 ARG A O 1
ATOM 1567 N N . LEU A 1 200 ? -47.545 -6.289 80.229 1.00 79.06 200 LEU A N 1
ATOM 1568 C CA . LEU A 1 200 ? -46.848 -6.883 81.370 1.00 79.06 200 LEU A CA 1
ATOM 1569 C C . LEU A 1 200 ? -47.598 -8.071 81.990 1.00 79.06 200 LEU A C 1
ATOM 1571 O O . LEU A 1 200 ? -46.979 -8.920 82.635 1.00 79.06 200 LEU A O 1
ATOM 1575 N N . LEU A 1 201 ? -48.919 -8.129 81.817 1.00 76.50 201 LEU A N 1
ATOM 1576 C CA . LEU A 1 201 ? -49.765 -9.238 82.254 1.00 76.50 201 LEU A CA 1
ATOM 1577 C C . LEU A 1 201 ? -49.957 -10.310 81.173 1.00 76.50 201 LEU A C 1
ATOM 1579 O O . LEU A 1 201 ? -50.386 -11.418 81.500 1.00 76.50 201 LEU A O 1
ATOM 1583 N N . THR A 1 202 ? -49.614 -10.015 79.918 1.00 73.75 202 THR A N 1
ATOM 1584 C CA . THR A 1 202 ? -49.657 -10.989 78.824 1.00 73.75 202 THR A CA 1
ATOM 1585 C C . THR A 1 202 ? -48.502 -11.987 78.986 1.00 73.75 202 THR A C 1
ATOM 1587 O O . THR A 1 202 ? -47.334 -11.591 78.983 1.00 73.75 202 THR A O 1
ATOM 1590 N N . PRO A 1 203 ? -48.769 -13.296 79.153 1.00 67.50 203 PRO A N 1
ATOM 1591 C CA . PRO A 1 203 ? -47.708 -14.279 79.315 1.00 67.50 203 PRO A CA 1
ATOM 1592 C C . PRO A 1 203 ? -46.920 -14.451 78.003 1.00 67.50 203 PRO A C 1
ATOM 1594 O O . PRO A 1 203 ? -47.502 -14.412 76.916 1.00 67.50 203 PRO A O 1
ATOM 1597 N N . PRO A 1 204 ? -45.609 -14.750 78.067 1.00 60.97 204 PRO A N 1
ATOM 1598 C CA . PRO A 1 204 ? -44.774 -14.939 76.874 1.00 60.97 204 PRO A CA 1
ATOM 1599 C C . PRO A 1 204 ? -45.269 -16.076 75.961 1.00 60.97 204 PRO A C 1
ATOM 1601 O O . PRO A 1 204 ? -44.988 -16.079 74.765 1.00 60.97 204 PRO A O 1
ATOM 1604 N N . GLN A 1 205 ? -46.041 -17.020 76.507 1.00 62.09 205 GLN A N 1
ATOM 1605 C CA . GLN A 1 205 ? -46.682 -18.115 75.772 1.00 62.09 205 GLN A CA 1
ATOM 1606 C C . GLN A 1 205 ? -47.828 -17.651 74.861 1.00 62.09 205 GLN A C 1
ATOM 1608 O O . GLN A 1 205 ? -48.158 -18.363 73.920 1.00 62.09 205 GLN A O 1
ATOM 1613 N N . GLN A 1 206 ? -48.415 -16.480 75.122 1.00 64.69 206 GLN A N 1
ATOM 1614 C CA . GLN A 1 206 ? -49.486 -15.891 74.317 1.00 64.69 206 GLN A CA 1
ATOM 1615 C C . GLN A 1 206 ? -48.941 -14.889 73.284 1.00 64.69 206 GLN A C 1
ATOM 1617 O O . GLN A 1 206 ? -49.469 -14.807 72.185 1.00 64.69 206 GLN A O 1
ATOM 1622 N N . GLU A 1 207 ? -47.814 -14.217 73.553 1.00 61.31 207 GLU A N 1
ATOM 1623 C CA . GLU A 1 207 ? -47.187 -13.320 72.564 1.00 61.31 207 GLU A CA 1
ATOM 1624 C C . GLU A 1 207 ? -46.456 -14.043 71.417 1.00 61.31 207 GLU A C 1
ATOM 1626 O O . GLU A 1 207 ? -46.379 -13.532 70.299 1.00 61.31 207 GLU A O 1
ATOM 1631 N N . GLN A 1 208 ? -45.853 -15.201 71.691 1.00 64.56 208 GLN A N 1
ATOM 1632 C CA . GLN A 1 208 ? -45.124 -15.995 70.694 1.00 64.56 208 GLN A CA 1
ATOM 1633 C C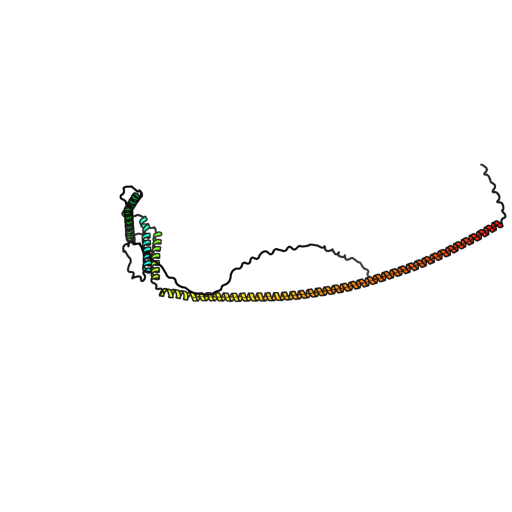 . GLN A 1 208 ? -46.006 -16.515 69.544 1.00 64.56 208 GLN A C 1
ATOM 1635 O O . GLN A 1 208 ? -45.604 -16.344 68.392 1.00 64.56 208 GLN A O 1
ATOM 1640 N N . PRO A 1 209 ? -47.186 -17.124 69.781 1.00 66.81 209 PRO A N 1
ATOM 1641 C CA . PRO A 1 209 ? -48.050 -17.572 68.693 1.00 66.81 209 PRO A CA 1
ATOM 1642 C C . PRO A 1 209 ? -48.572 -16.402 67.856 1.00 66.81 209 PRO A C 1
ATOM 1644 O O . PRO A 1 209 ? -48.628 -16.536 66.642 1.00 66.81 209 PRO A O 1
ATOM 1647 N N . ASP A 1 210 ? -48.853 -15.237 68.438 1.00 66.94 210 ASP A N 1
ATOM 1648 C CA . ASP A 1 210 ? -49.314 -14.064 67.677 1.00 66.94 210 ASP A CA 1
ATOM 1649 C C . ASP A 1 210 ? -48.207 -13.472 66.787 1.00 66.94 210 ASP A C 1
ATOM 1651 O O . ASP A 1 210 ? -48.430 -13.129 65.626 1.00 66.94 210 ASP A O 1
ATOM 1655 N N . LYS A 1 211 ? -46.964 -13.425 67.282 1.00 72.12 211 LYS A N 1
ATOM 1656 C CA . LYS A 1 211 ? -45.802 -13.030 66.466 1.00 72.12 211 LYS A CA 1
ATOM 1657 C C . LYS A 1 211 ? -45.521 -14.056 65.366 1.00 72.12 211 LYS A C 1
ATOM 1659 O O . LYS A 1 211 ? -45.287 -13.681 64.219 1.00 72.12 211 LYS A O 1
ATOM 1664 N N . ASN A 1 212 ? -45.583 -15.344 65.694 1.00 72.75 212 ASN A N 1
ATOM 1665 C CA . ASN A 1 212 ? -45.333 -16.419 64.738 1.00 72.75 212 ASN A CA 1
ATOM 1666 C C . ASN A 1 212 ? -46.445 -16.534 63.692 1.00 72.75 212 ASN A C 1
ATOM 1668 O O . ASN A 1 212 ? -46.137 -16.782 62.533 1.00 72.75 212 ASN A O 1
ATOM 1672 N N . THR A 1 213 ? -47.708 -16.300 64.050 1.00 74.94 213 THR A N 1
ATOM 1673 C CA . THR A 1 213 ? -48.827 -16.263 63.097 1.00 74.94 213 THR A CA 1
ATOM 1674 C C . THR A 1 213 ? -48.722 -15.061 62.170 1.00 74.94 213 THR A C 1
ATOM 1676 O O . THR A 1 213 ? -48.899 -15.234 60.969 1.00 74.94 213 THR A O 1
ATOM 1679 N N . LEU A 1 214 ? -48.328 -13.881 62.661 1.00 72.56 214 LEU A N 1
ATOM 1680 C CA . LEU A 1 214 ? -48.061 -12.725 61.800 1.00 72.56 214 LEU A CA 1
ATOM 1681 C C . LEU A 1 214 ? -46.904 -12.999 60.824 1.00 72.56 214 LEU A C 1
ATOM 1683 O O . LEU A 1 214 ? -47.022 -12.743 59.626 1.00 72.56 214 LEU A O 1
ATOM 1687 N N . ILE A 1 215 ? -45.803 -13.584 61.306 1.00 75.00 215 ILE A N 1
ATOM 1688 C CA . ILE A 1 215 ? -44.675 -13.994 60.455 1.00 75.00 215 ILE A CA 1
ATOM 1689 C C . ILE A 1 215 ? -45.133 -15.035 59.426 1.00 75.00 215 ILE A C 1
ATOM 1691 O O . ILE A 1 215 ? -44.797 -14.923 58.251 1.00 75.00 215 ILE A O 1
ATOM 1695 N N . GLN A 1 216 ? -45.933 -16.019 59.831 1.00 74.31 216 GLN A N 1
ATOM 1696 C CA . GLN A 1 216 ? -46.416 -17.095 58.967 1.00 74.31 216 GLN A CA 1
ATOM 1697 C C . GLN A 1 216 ? -47.490 -16.629 57.970 1.00 74.31 216 GLN A C 1
ATOM 1699 O O . GLN A 1 216 ? -47.605 -17.216 56.901 1.00 74.31 216 GLN A O 1
ATOM 1704 N N . GLN A 1 217 ? -48.227 -15.554 58.265 1.00 73.19 217 GLN A N 1
ATOM 1705 C CA . GLN A 1 217 ? -49.162 -14.912 57.333 1.00 73.19 217 GLN A CA 1
ATOM 1706 C C . GLN A 1 217 ? -48.442 -14.021 56.308 1.00 73.19 217 GLN A C 1
ATOM 1708 O O . GLN A 1 217 ? -48.834 -13.984 55.143 1.00 73.19 217 GLN A O 1
ATOM 1713 N N . VAL A 1 218 ? -47.359 -13.339 56.700 1.00 71.75 218 VAL A N 1
ATOM 1714 C CA . VAL A 1 218 ? -46.591 -12.438 55.815 1.00 71.75 218 VAL A CA 1
ATOM 1715 C C . VAL A 1 218 ? -45.536 -13.186 54.981 1.00 71.75 218 VAL A C 1
ATOM 1717 O O . VAL A 1 218 ? -45.231 -12.791 53.849 1.00 71.75 218 VAL A O 1
ATOM 1720 N N . GLN A 1 219 ? -44.982 -14.290 55.489 1.00 71.75 219 GLN A N 1
ATOM 1721 C CA . GLN A 1 219 ? -43.962 -15.078 54.787 1.00 71.75 219 GLN A CA 1
ATOM 1722 C C . GLN A 1 219 ? -44.391 -15.653 53.428 1.00 71.75 219 GLN A C 1
ATOM 1724 O O . GLN A 1 219 ? -43.622 -15.486 52.488 1.00 71.75 219 GLN A O 1
ATOM 1729 N N . PRO A 1 220 ? -45.556 -16.297 53.242 1.00 71.00 220 PRO A N 1
ATOM 1730 C CA . PRO A 1 220 ? -45.889 -16.915 51.957 1.00 71.00 220 PRO A CA 1
ATOM 1731 C C . PRO A 1 220 ? -46.115 -15.874 50.851 1.00 71.00 220 PRO A C 1
ATOM 1733 O O . PRO A 1 220 ? -45.656 -16.066 49.726 1.00 71.00 220 PRO A O 1
ATOM 1736 N N . GLY A 1 221 ? -46.740 -14.732 51.169 1.00 71.75 221 GLY A N 1
ATOM 1737 C CA . GLY A 1 221 ? -46.920 -13.632 50.212 1.00 71.75 221 GLY A CA 1
ATOM 1738 C C . GLY A 1 221 ? -45.599 -12.958 49.820 1.00 71.75 221 GLY A C 1
ATOM 1739 O O . GLY A 1 221 ? -45.361 -12.667 48.644 1.00 71.75 221 GLY A O 1
ATOM 1740 N N . SER A 1 222 ? -44.692 -12.764 50.781 1.00 76.12 222 SER A N 1
ATOM 1741 C CA . SER A 1 222 ? -43.356 -12.215 50.507 1.00 76.12 222 SER A CA 1
ATOM 1742 C C . SER A 1 222 ? -42.442 -13.220 49.795 1.00 76.12 222 SER A C 1
ATOM 1744 O O . SER A 1 222 ? -41.755 -12.861 48.846 1.00 76.12 222 SER A O 1
ATOM 1746 N N . GLN A 1 223 ? -42.473 -14.502 50.156 1.00 80.50 223 GLN A N 1
ATOM 1747 C CA . GLN A 1 223 ? -41.697 -15.543 49.478 1.00 80.50 223 GLN A CA 1
ATOM 1748 C C . GLN A 1 223 ? -42.149 -15.749 48.036 1.00 80.50 223 GLN A C 1
ATOM 1750 O O . GLN A 1 223 ? -41.299 -15.884 47.162 1.00 80.50 223 GLN A O 1
ATOM 1755 N N . HIS A 1 224 ? -43.454 -15.721 47.756 1.00 83.38 224 HIS A N 1
ATOM 1756 C CA . HIS A 1 224 ? -43.947 -15.831 46.385 1.00 83.38 224 HIS A CA 1
ATOM 1757 C C . HIS A 1 224 ? -43.526 -14.625 45.534 1.00 83.38 224 HIS A C 1
ATOM 1759 O O . HIS A 1 224 ? -43.112 -14.789 44.387 1.00 83.38 224 HIS A O 1
ATOM 1765 N N . THR A 1 225 ? -43.608 -13.404 46.067 1.00 84.81 225 THR A N 1
ATOM 1766 C CA . THR A 1 225 ? -43.173 -12.198 45.335 1.00 84.81 225 THR A CA 1
ATOM 1767 C C . THR A 1 225 ? -41.656 -12.180 45.120 1.00 84.81 225 THR A C 1
ATOM 1769 O O . THR A 1 225 ? -41.190 -11.851 44.027 1.00 84.81 225 THR A O 1
ATOM 1772 N N . ILE A 1 226 ? -40.871 -12.633 46.099 1.00 87.12 226 ILE A N 1
ATOM 1773 C CA . ILE A 1 226 ? -39.418 -12.818 45.968 1.00 87.12 226 ILE A CA 1
ATOM 1774 C C . ILE A 1 226 ? -39.087 -13.925 44.953 1.00 87.12 226 ILE A C 1
ATOM 1776 O O . ILE A 1 226 ? -38.182 -13.769 44.138 1.00 87.12 226 ILE A O 1
ATOM 1780 N N . ALA A 1 227 ? -39.822 -15.038 44.955 1.00 89.31 227 ALA A N 1
ATOM 1781 C CA . ALA A 1 227 ? -39.618 -16.130 44.006 1.00 89.31 227 ALA A CA 1
ATOM 1782 C C . ALA A 1 227 ? -39.950 -15.696 42.572 1.00 89.31 227 ALA A C 1
ATOM 1784 O O . ALA A 1 227 ? -39.151 -15.924 41.667 1.00 89.31 227 ALA A O 1
ATOM 1785 N N . ALA A 1 228 ? -41.073 -15.000 42.374 1.00 91.12 228 ALA A N 1
ATOM 1786 C CA . ALA A 1 228 ? -41.467 -14.468 41.074 1.00 91.12 228 ALA A CA 1
ATOM 1787 C C . ALA A 1 228 ? -40.460 -13.431 40.551 1.00 91.12 228 ALA A C 1
ATOM 1789 O O . ALA A 1 228 ? -40.041 -13.500 39.398 1.00 91.12 228 ALA A O 1
ATOM 1790 N N . THR A 1 229 ? -39.999 -12.502 41.397 1.00 93.00 229 THR A N 1
ATOM 1791 C CA . THR A 1 229 ? -38.965 -11.532 40.993 1.00 93.00 229 THR A CA 1
ATOM 1792 C C . THR A 1 229 ? -37.647 -12.227 40.659 1.00 93.00 229 THR A C 1
ATOM 1794 O O . THR A 1 229 ? -37.050 -11.926 39.628 1.00 93.00 229 THR A O 1
ATOM 1797 N N . ARG A 1 230 ? -37.222 -13.222 41.446 1.00 94.50 230 ARG A N 1
ATOM 1798 C CA . ARG A 1 230 ? -36.030 -14.027 41.149 1.00 94.50 230 ARG A CA 1
ATOM 1799 C C . ARG A 1 230 ? -36.141 -14.758 39.814 1.00 94.50 230 ARG A C 1
ATOM 1801 O O . ARG A 1 230 ? -35.168 -14.771 39.066 1.00 94.50 230 ARG A O 1
ATOM 1808 N N . GLU A 1 231 ? -37.299 -15.329 39.508 1.00 95.88 231 GLU A N 1
ATOM 1809 C CA . GLU A 1 231 ? -37.523 -16.029 38.245 1.00 95.88 231 GLU A CA 1
ATOM 1810 C C . GLU A 1 231 ? -37.524 -15.064 37.056 1.00 95.88 231 GLU A C 1
ATOM 1812 O O . GLU A 1 231 ? -36.841 -15.301 36.063 1.00 95.88 231 GLU A O 1
ATOM 1817 N N . THR A 1 232 ? -38.175 -13.902 37.184 1.00 96.06 232 THR A N 1
ATOM 1818 C CA . THR A 1 232 ? -38.106 -12.872 36.135 1.00 96.06 232 THR A CA 1
ATOM 1819 C C . THR A 1 232 ? -36.675 -12.380 35.911 1.00 96.06 232 THR A C 1
ATOM 1821 O O . THR A 1 232 ? -36.258 -12.235 34.766 1.00 96.06 232 THR A O 1
ATOM 1824 N N . LEU A 1 233 ? -35.882 -12.177 36.968 1.00 96.69 233 LEU A N 1
ATOM 1825 C CA . LEU A 1 233 ? -34.475 -11.791 36.840 1.00 96.69 233 LEU A CA 1
ATOM 1826 C C . LEU A 1 233 ? -33.625 -12.897 36.206 1.00 96.69 233 LEU A C 1
ATOM 1828 O O . LEU A 1 233 ? -32.794 -12.590 35.357 1.00 96.69 233 LEU A O 1
ATOM 1832 N N . ARG A 1 234 ? -33.856 -14.167 36.556 1.00 96.88 234 ARG A N 1
ATOM 1833 C CA . ARG A 1 234 ? -33.197 -15.313 35.909 1.00 96.88 234 ARG A CA 1
ATOM 1834 C C . ARG A 1 234 ? -33.515 -15.379 34.424 1.00 96.88 234 ARG A C 1
ATOM 1836 O O . ARG A 1 234 ? -32.589 -15.403 33.626 1.00 96.88 234 ARG A O 1
ATOM 1843 N N . SER A 1 235 ? -34.794 -15.294 34.058 1.00 97.25 235 SER A N 1
ATOM 1844 C CA . SER A 1 235 ? -35.200 -15.298 32.650 1.00 97.25 235 SER A CA 1
ATOM 1845 C C . SER A 1 235 ? -34.568 -14.139 31.867 1.00 97.25 235 SER A C 1
ATOM 1847 O O . SER A 1 235 ? -34.090 -14.337 30.755 1.00 97.25 235 SER A O 1
ATOM 1849 N N . LYS A 1 236 ? -34.472 -12.940 32.464 1.00 97.56 236 LYS A N 1
ATOM 1850 C CA . LYS A 1 236 ? -33.785 -11.790 31.855 1.00 97.56 236 LYS A CA 1
ATOM 1851 C C . LYS A 1 236 ? -32.288 -12.035 31.688 1.00 97.56 236 LYS A C 1
ATOM 1853 O O . LYS A 1 236 ? -31.746 -11.700 30.642 1.00 97.56 236 LYS A O 1
ATOM 1858 N N . LEU A 1 237 ? -31.625 -12.618 32.688 1.00 97.62 237 LEU A N 1
ATOM 1859 C CA . LEU A 1 237 ? -30.207 -12.973 32.593 1.00 97.62 237 LEU A CA 1
ATOM 1860 C C . LEU A 1 237 ? -29.959 -14.002 31.489 1.00 97.62 237 LEU A C 1
ATOM 1862 O O . LEU A 1 237 ? -29.030 -13.828 30.713 1.00 97.62 237 LEU A O 1
ATOM 1866 N N . GLU A 1 238 ? -30.808 -15.022 31.373 1.00 97.69 238 GLU A N 1
ATOM 1867 C CA . GLU A 1 238 ? -30.708 -16.031 30.314 1.00 97.69 238 GLU A CA 1
ATOM 1868 C C . GLU A 1 238 ? -30.935 -15.443 28.918 1.00 97.69 238 GLU A C 1
ATOM 1870 O O . GLU A 1 238 ? -30.287 -15.866 27.964 1.00 97.69 238 GLU A O 1
ATOM 1875 N N . VAL A 1 239 ? -31.849 -14.477 28.776 1.00 97.81 239 VAL A N 1
ATOM 1876 C CA . VAL A 1 239 ? -32.051 -13.751 27.512 1.00 97.81 239 VAL A CA 1
ATOM 1877 C C . VAL A 1 239 ? -30.807 -12.935 27.164 1.00 97.81 239 VAL A C 1
ATOM 1879 O O . VAL A 1 239 ? -30.250 -13.129 26.089 1.00 97.81 239 VAL A O 1
ATOM 1882 N N . ILE A 1 240 ? -30.318 -12.103 28.089 1.00 97.50 240 ILE A N 1
ATOM 1883 C CA . ILE A 1 240 ? -29.125 -11.268 27.871 1.00 97.50 240 ILE A CA 1
ATOM 1884 C C . ILE A 1 240 ? -27.897 -12.133 27.566 1.00 97.50 240 ILE A C 1
ATOM 1886 O O . ILE A 1 240 ? -27.064 -11.775 26.735 1.00 97.50 240 ILE A O 1
ATOM 1890 N N . GLN A 1 241 ? -27.763 -13.281 28.231 1.00 97.94 241 GLN A N 1
ATOM 1891 C CA . GLN A 1 241 ? -26.653 -14.194 27.995 1.00 97.94 241 GLN A CA 1
ATOM 1892 C C . GLN A 1 241 ? -26.716 -14.811 26.594 1.00 97.94 241 GLN A C 1
ATOM 1894 O O . GLN A 1 241 ? -25.694 -14.834 25.912 1.00 97.94 241 GLN A O 1
ATOM 1899 N N . ARG A 1 242 ? -27.902 -15.226 26.133 1.00 98.19 242 ARG A N 1
ATOM 1900 C CA . ARG A 1 242 ? -28.095 -15.717 24.761 1.00 98.19 242 ARG A CA 1
ATOM 1901 C C . ARG A 1 242 ? -27.811 -14.643 23.716 1.00 98.19 242 ARG A C 1
ATOM 1903 O O . ARG A 1 242 ? -27.087 -14.916 22.768 1.00 98.19 242 ARG A O 1
ATOM 1910 N N . GLU A 1 243 ? -28.311 -13.424 23.912 1.00 98.19 243 GLU A N 1
ATOM 1911 C CA . GLU A 1 243 ? -28.029 -12.289 23.018 1.00 98.19 243 GLU A CA 1
ATOM 1912 C C . GLU A 1 243 ? -26.523 -11.997 22.948 1.00 98.19 243 GLU A C 1
ATOM 1914 O O . GLU A 1 243 ? -25.962 -11.804 21.871 1.00 98.19 243 GLU A O 1
ATOM 1919 N N . LYS A 1 244 ? -25.831 -12.022 24.093 1.00 98.19 244 LYS A N 1
ATOM 1920 C CA . LYS A 1 244 ? -24.375 -11.853 24.142 1.00 98.19 244 LYS A CA 1
ATOM 1921 C C . LYS A 1 244 ? -23.648 -12.970 23.388 1.00 98.19 244 LYS A C 1
ATOM 1923 O O . LYS A 1 244 ? -22.689 -12.687 22.676 1.00 98.19 244 LYS A O 1
ATOM 1928 N N . GLU A 1 245 ? -24.056 -14.222 23.568 1.00 98.38 245 GLU A N 1
ATOM 1929 C CA . GLU A 1 245 ? -23.466 -15.371 22.872 1.00 98.38 245 GLU A CA 1
ATOM 1930 C C . GLU A 1 245 ? -23.683 -15.286 21.355 1.00 98.38 245 GLU A C 1
ATOM 1932 O O . GLU A 1 245 ? -22.750 -15.552 20.599 1.00 98.38 245 GLU A O 1
ATOM 1937 N N . GLU A 1 246 ? -24.856 -14.832 20.906 1.00 98.38 246 GLU A N 1
ATOM 1938 C CA . GLU A 1 246 ? -25.160 -14.597 19.490 1.00 98.38 246 GLU A CA 1
ATOM 1939 C C . GLU A 1 246 ? -24.274 -13.499 18.888 1.00 98.38 246 GLU A C 1
ATOM 1941 O O . GLU A 1 246 ? -23.675 -13.705 17.833 1.00 98.38 246 GLU A O 1
ATOM 1946 N N . VAL A 1 247 ? -24.104 -12.371 19.587 1.00 98.38 247 VAL A N 1
ATOM 1947 C CA . VAL A 1 247 ? -23.206 -11.287 19.149 1.00 98.38 247 VAL A CA 1
ATOM 1948 C C . VAL A 1 247 ? -21.747 -11.749 19.112 1.00 98.38 247 VAL A C 1
ATOM 1950 O O . VAL A 1 247 ? -21.015 -11.434 18.177 1.00 98.38 247 VAL A O 1
ATOM 1953 N N . ILE A 1 248 ? -21.297 -12.518 20.108 1.00 98.31 248 ILE A N 1
ATOM 1954 C CA . ILE A 1 248 ? -19.941 -13.085 20.101 1.00 98.31 248 ILE A CA 1
ATOM 1955 C C . ILE A 1 248 ? -19.773 -14.033 18.911 1.00 98.31 248 ILE A C 1
ATOM 1957 O O . ILE A 1 248 ? -18.744 -13.999 18.239 1.00 98.31 248 ILE A O 1
ATOM 1961 N N . PHE A 1 249 ? -20.774 -14.865 18.630 1.00 98.56 249 PHE A N 1
ATOM 1962 C CA . PHE A 1 249 ? -20.747 -15.771 17.491 1.00 98.56 249 PHE A CA 1
ATOM 1963 C C . PHE A 1 249 ? -20.685 -15.011 16.159 1.00 98.56 249 PHE A C 1
ATOM 1965 O O . PHE A 1 249 ? -19.843 -15.342 15.323 1.00 98.56 249 PHE A O 1
ATOM 1972 N N . SER A 1 250 ? -21.502 -13.968 15.975 1.00 98.62 250 SER A N 1
ATOM 1973 C CA . SER A 1 250 ? -21.493 -13.164 14.749 1.00 98.62 250 SER A CA 1
ATOM 1974 C C . SER A 1 250 ? -20.165 -12.434 14.551 1.00 98.62 250 SER A C 1
ATOM 1976 O O . SER A 1 250 ? -19.614 -12.465 13.454 1.00 98.62 250 SER A O 1
ATOM 1978 N N . LEU A 1 251 ? -19.610 -11.839 15.614 1.00 98.50 251 LEU A N 1
ATOM 1979 C CA . LEU A 1 251 ? -18.315 -11.154 15.560 1.00 98.50 251 LEU A CA 1
ATOM 1980 C C . LEU A 1 251 ? -17.167 -12.123 15.261 1.00 98.50 251 LEU A C 1
ATOM 1982 O O . LEU A 1 251 ? -16.288 -11.804 14.468 1.00 98.50 251 LEU A O 1
ATOM 1986 N N . ASN A 1 252 ? -17.185 -13.326 15.841 1.00 98.50 252 ASN A N 1
ATOM 1987 C CA . ASN A 1 252 ? -16.183 -14.349 15.541 1.00 98.50 252 ASN A CA 1
ATOM 1988 C C . ASN A 1 252 ? -16.278 -14.836 14.087 1.00 98.50 252 ASN A C 1
ATOM 1990 O O . ASN A 1 252 ? -15.250 -15.106 13.464 1.00 98.50 252 ASN A O 1
ATOM 1994 N N . ALA A 1 253 ? -17.491 -14.959 13.540 1.00 98.50 253 ALA A N 1
ATOM 1995 C CA . ALA A 1 253 ? -17.693 -15.322 12.140 1.00 98.50 253 ALA A CA 1
ATOM 1996 C C . ALA A 1 253 ? -17.162 -14.229 11.196 1.00 98.50 253 ALA A C 1
ATOM 1998 O O . ALA A 1 253 ? -16.435 -14.538 10.252 1.00 98.50 253 ALA A O 1
ATOM 1999 N N . GLU A 1 254 ? -17.450 -12.959 11.491 1.00 98.62 254 GLU A N 1
ATOM 2000 C CA . GLU A 1 254 ? -16.920 -11.810 10.748 1.00 98.62 254 GLU A CA 1
ATOM 2001 C C . GLU A 1 254 ? -15.388 -11.735 10.842 1.00 98.62 254 GLU A C 1
ATOM 2003 O O . GLU A 1 254 ? -14.709 -11.565 9.832 1.00 98.62 254 GLU A O 1
ATOM 2008 N N . GLU A 1 255 ? -14.810 -11.958 12.027 1.00 98.38 255 GLU A N 1
ATOM 2009 C CA . GLU A 1 255 ? -13.357 -12.002 12.212 1.00 98.38 255 GLU A CA 1
ATOM 2010 C C . GLU A 1 255 ? -12.708 -13.107 11.361 1.00 98.38 255 GLU A C 1
ATOM 2012 O O . GLU A 1 255 ? -11.659 -12.892 10.747 1.00 98.38 255 GLU A O 1
ATOM 2017 N N . GLN A 1 256 ? -13.317 -14.294 11.299 1.00 98.62 256 GLN A N 1
ATOM 2018 C CA . GLN A 1 256 ? -12.828 -15.392 10.461 1.00 98.62 256 GLN A CA 1
ATOM 2019 C C . GLN A 1 256 ? -12.937 -15.070 8.970 1.00 98.62 256 GLN A C 1
ATOM 2021 O O . GLN A 1 256 ? -11.992 -15.343 8.226 1.00 98.62 256 GLN A O 1
ATOM 2026 N N . GLN A 1 257 ? -14.043 -14.459 8.542 1.00 98.69 257 GLN A N 1
ATOM 2027 C CA . GLN A 1 257 ? -14.228 -14.021 7.162 1.00 98.69 257 GLN A CA 1
ATOM 2028 C C . GLN A 1 257 ? -13.172 -12.983 6.768 1.00 98.69 257 GLN A C 1
ATOM 2030 O O . GLN A 1 257 ? -12.466 -13.176 5.781 1.00 98.69 257 GLN A O 1
ATOM 2035 N N . LEU A 1 258 ? -12.986 -11.938 7.578 1.00 98.62 258 LEU A N 1
ATOM 2036 C CA . LEU A 1 258 ? -11.992 -10.893 7.324 1.00 98.62 258 LEU A CA 1
ATOM 2037 C C . LEU A 1 258 ? -10.564 -11.450 7.294 1.00 98.62 258 LEU A C 1
ATOM 2039 O O . LEU A 1 258 ? -9.748 -11.033 6.473 1.00 98.62 258 LEU A O 1
ATOM 2043 N N . LYS A 1 259 ? -10.242 -12.429 8.151 1.00 98.69 259 LYS A N 1
ATOM 2044 C CA . LYS A 1 259 ? -8.949 -13.131 8.100 1.00 98.69 259 LYS A CA 1
ATOM 2045 C C . LYS A 1 259 ? -8.772 -13.906 6.797 1.00 98.69 259 LYS A C 1
ATOM 2047 O O . LYS A 1 259 ? -7.685 -13.860 6.223 1.00 98.69 259 LYS A O 1
ATOM 2052 N N . ALA A 1 260 ? -9.806 -14.608 6.335 1.00 98.62 260 ALA A N 1
ATOM 2053 C CA . ALA A 1 260 ? -9.760 -15.342 5.075 1.00 98.62 260 ALA A CA 1
ATOM 2054 C C . ALA A 1 260 ? -9.583 -14.387 3.885 1.00 98.62 260 ALA A C 1
ATOM 2056 O O . ALA A 1 260 ? -8.673 -14.585 3.082 1.00 98.62 260 ALA A O 1
ATOM 2057 N N . GLU A 1 261 ? -10.367 -13.309 3.828 1.00 98.69 261 GLU A N 1
ATOM 2058 C CA . GLU A 1 261 ? -10.261 -12.273 2.796 1.00 98.69 261 GLU A CA 1
ATOM 2059 C C . GLU A 1 261 ? -8.862 -11.646 2.776 1.00 98.69 261 GLU A C 1
ATOM 2061 O O . GLU A 1 261 ? -8.234 -11.570 1.720 1.00 98.69 261 GLU A O 1
ATOM 2066 N N . LEU A 1 262 ? -8.307 -11.299 3.941 1.00 98.69 262 LEU A N 1
ATOM 2067 C CA . LEU A 1 262 ? -6.954 -10.753 4.041 1.00 98.69 262 LEU A CA 1
ATOM 2068 C C . LEU A 1 262 ? -5.890 -11.726 3.512 1.00 98.69 262 LEU A C 1
ATOM 2070 O O . LEU A 1 262 ? -4.947 -11.297 2.849 1.00 98.69 262 LEU A O 1
ATOM 2074 N N . LEU A 1 263 ? -6.013 -13.022 3.809 1.00 98.62 263 LEU A N 1
ATOM 2075 C CA . LEU A 1 263 ? -5.087 -14.037 3.301 1.00 98.62 263 LEU A CA 1
ATOM 2076 C C . LEU A 1 263 ? -5.202 -14.191 1.783 1.00 98.62 263 LEU A C 1
ATOM 2078 O O . LEU A 1 263 ? -4.176 -14.233 1.106 1.00 98.62 263 LEU A O 1
ATOM 2082 N N . THR A 1 264 ? -6.424 -14.216 1.245 1.00 98.56 264 THR A N 1
ATOM 2083 C CA . THR A 1 264 ? -6.637 -14.275 -0.209 1.00 98.56 264 THR A CA 1
ATOM 2084 C C . THR A 1 264 ? -6.086 -13.038 -0.909 1.00 98.56 264 THR A C 1
ATOM 2086 O O . THR A 1 264 ? -5.369 -13.171 -1.893 1.00 98.56 264 THR A O 1
ATOM 2089 N N . PHE A 1 265 ? -6.324 -11.846 -0.356 1.00 98.62 265 PHE A N 1
ATOM 2090 C CA . PHE A 1 265 ? -5.807 -10.598 -0.901 1.00 98.62 265 PHE A CA 1
ATOM 2091 C C . PHE A 1 265 ? -4.278 -10.586 -0.910 1.00 98.62 265 PHE A C 1
ATOM 2093 O O . PHE A 1 265 ? -3.679 -10.279 -1.935 1.00 98.62 265 PHE A O 1
ATOM 2100 N N . LYS A 1 266 ? -3.634 -10.990 0.195 1.00 98.56 266 LYS A N 1
ATOM 2101 C CA . LYS A 1 266 ? -2.170 -11.115 0.255 1.00 98.56 266 LYS A CA 1
ATOM 2102 C C . LYS A 1 266 ? -1.640 -12.043 -0.833 1.00 98.56 266 LYS A C 1
ATOM 2104 O O . LYS A 1 266 ? -0.764 -11.636 -1.589 1.00 98.56 266 LYS A O 1
ATOM 2109 N N . HIS A 1 267 ? -2.218 -13.236 -0.955 1.00 98.62 267 HIS A N 1
ATOM 2110 C CA . HIS A 1 267 ? -1.819 -14.202 -1.973 1.00 98.62 267 HIS A CA 1
ATOM 2111 C C . HIS A 1 267 ? -1.957 -13.627 -3.389 1.00 98.62 267 HIS A C 1
ATOM 2113 O O . HIS A 1 267 ? -1.018 -13.726 -4.177 1.00 98.62 267 HIS A O 1
ATOM 2119 N N . MET A 1 268 ? -3.089 -12.990 -3.699 1.00 98.44 268 MET A N 1
ATOM 2120 C CA . MET A 1 268 ? -3.310 -12.368 -5.006 1.00 98.44 268 MET A CA 1
ATOM 2121 C C . MET A 1 268 ? -2.278 -11.273 -5.284 1.00 98.44 268 MET A C 1
ATOM 2123 O O . MET A 1 268 ? -1.674 -11.261 -6.350 1.00 98.44 268 MET A O 1
ATOM 2127 N N . THR A 1 269 ? -2.009 -10.393 -4.315 1.00 98.44 269 THR A N 1
ATOM 2128 C CA . THR A 1 269 ? -1.022 -9.318 -4.503 1.00 98.44 269 THR A CA 1
ATOM 2129 C C . THR A 1 269 ? 0.401 -9.841 -4.690 1.00 98.44 269 THR A C 1
ATOM 2131 O O . THR A 1 269 ? 1.163 -9.273 -5.468 1.00 98.44 269 THR A O 1
ATOM 2134 N N . GLU A 1 270 ? 0.773 -10.925 -4.006 1.00 98.44 270 GLU A N 1
ATOM 2135 C CA . GLU A 1 270 ? 2.083 -11.560 -4.164 1.00 98.44 270 GLU A CA 1
ATOM 2136 C C . GLU A 1 270 ? 2.226 -12.207 -5.548 1.00 98.44 270 GLU A C 1
ATOM 2138 O O . GLU A 1 270 ? 3.263 -12.043 -6.194 1.00 98.44 270 GLU A O 1
ATOM 2143 N N . GLU A 1 271 ? 1.183 -12.882 -6.038 1.00 98.50 271 GLU A N 1
ATOM 2144 C CA . GLU A 1 271 ? 1.155 -13.456 -7.388 1.00 98.50 271 GLU A CA 1
ATOM 2145 C C . GLU A 1 271 ? 1.203 -12.382 -8.476 1.00 98.50 271 GLU A C 1
ATOM 2147 O O . GLU A 1 271 ? 2.003 -12.492 -9.406 1.00 98.50 271 GLU A O 1
ATOM 2152 N N . GLU A 1 272 ? 0.388 -11.333 -8.356 1.00 98.38 272 GLU A N 1
ATOM 2153 C CA . GLU A 1 272 ? 0.363 -10.209 -9.297 1.00 98.38 272 GLU A CA 1
ATOM 2154 C C . GLU A 1 272 ? 1.721 -9.507 -9.352 1.00 98.38 272 GLU A C 1
ATOM 2156 O O . GLU A 1 272 ? 2.248 -9.255 -10.438 1.00 98.38 272 GLU A O 1
ATOM 2161 N N . LEU A 1 273 ? 2.331 -9.251 -8.191 1.00 98.56 273 LEU A N 1
ATOM 2162 C CA . LEU A 1 273 ? 3.666 -8.668 -8.113 1.00 98.56 273 LEU A CA 1
ATOM 2163 C C . LEU A 1 273 ? 4.706 -9.583 -8.768 1.00 98.56 273 LEU A C 1
ATOM 2165 O O . LEU A 1 273 ? 5.554 -9.111 -9.527 1.00 98.56 273 LEU A O 1
ATOM 2169 N N . HIS A 1 274 ? 4.642 -10.889 -8.507 1.00 98.56 274 HIS A N 1
ATOM 2170 C CA . HIS A 1 274 ? 5.565 -11.852 -9.097 1.00 98.56 274 HIS A CA 1
ATOM 2171 C C . HIS A 1 274 ? 5.438 -11.902 -10.626 1.00 98.56 274 HIS A C 1
ATOM 2173 O O . HIS A 1 274 ? 6.446 -11.826 -11.332 1.00 98.56 274 HIS A O 1
ATOM 2179 N N . GLN A 1 275 ? 4.210 -11.948 -11.147 1.00 98.50 275 GLN A N 1
ATOM 2180 C CA . GLN A 1 275 ? 3.944 -11.898 -12.586 1.00 98.50 275 GLN A CA 1
ATOM 2181 C C . GLN A 1 275 ? 4.419 -10.583 -13.204 1.00 98.50 275 GLN A C 1
ATOM 2183 O O . GLN A 1 275 ? 5.030 -10.589 -14.270 1.00 98.50 275 GLN A O 1
ATOM 2188 N N . GLN A 1 276 ? 4.192 -9.451 -12.534 1.00 98.56 276 GLN A N 1
ATOM 2189 C CA . GLN A 1 276 ? 4.656 -8.155 -13.014 1.00 98.56 276 GLN A CA 1
ATOM 2190 C C . GLN A 1 276 ? 6.185 -8.102 -13.107 1.00 98.56 276 GLN A C 1
ATOM 2192 O O . GLN A 1 276 ? 6.711 -7.601 -14.099 1.00 98.56 276 GLN A O 1
ATOM 2197 N N . ILE A 1 277 ? 6.899 -8.646 -12.118 1.00 98.56 277 ILE A N 1
ATOM 2198 C CA . ILE A 1 277 ? 8.366 -8.724 -12.139 1.00 98.56 277 ILE A CA 1
ATOM 2199 C C . ILE A 1 277 ? 8.847 -9.561 -13.330 1.00 98.56 277 ILE A C 1
ATOM 2201 O O . ILE A 1 277 ? 9.741 -9.119 -14.051 1.00 98.56 277 ILE A O 1
ATOM 2205 N N . ILE A 1 278 ? 8.242 -10.730 -13.565 1.00 98.56 278 ILE A N 1
ATOM 2206 C CA . ILE A 1 278 ? 8.590 -11.597 -14.703 1.00 98.56 278 ILE A CA 1
ATOM 2207 C C . ILE A 1 278 ? 8.339 -10.873 -16.029 1.00 98.56 278 ILE A C 1
ATOM 2209 O O . ILE A 1 278 ? 9.235 -10.805 -16.866 1.00 98.56 278 ILE A O 1
ATOM 2213 N N . ASN A 1 279 ? 7.162 -10.268 -16.197 1.00 98.38 279 ASN A N 1
ATOM 2214 C CA . ASN A 1 279 ? 6.798 -9.561 -17.425 1.00 98.38 279 ASN A CA 1
ATOM 2215 C C . ASN A 1 279 ? 7.752 -8.394 -17.718 1.00 98.38 279 ASN A C 1
ATOM 2217 O O . ASN A 1 279 ? 8.153 -8.189 -18.863 1.00 98.38 279 ASN A O 1
ATOM 2221 N N . VAL A 1 280 ? 8.136 -7.634 -16.687 1.00 98.50 280 VAL A N 1
ATOM 2222 C CA . VAL A 1 280 ? 9.099 -6.535 -16.829 1.00 98.50 280 VAL A CA 1
ATOM 2223 C C . VAL A 1 280 ? 10.483 -7.063 -17.214 1.00 98.50 280 VAL A C 1
ATOM 2225 O O . VAL A 1 280 ? 11.110 -6.498 -18.108 1.00 98.50 280 VAL A O 1
ATOM 2228 N N . ASP A 1 281 ? 10.959 -8.144 -16.592 1.00 98.50 281 ASP A N 1
ATOM 2229 C CA . ASP A 1 281 ? 12.249 -8.761 -16.929 1.00 98.50 281 ASP A CA 1
ATOM 2230 C C . ASP A 1 281 ? 12.276 -9.308 -18.369 1.00 98.50 281 ASP A C 1
ATOM 2232 O O . ASP A 1 281 ? 13.227 -9.062 -19.117 1.00 98.50 281 ASP A O 1
ATOM 2236 N N . GLU A 1 282 ? 11.210 -9.981 -18.809 1.00 98.62 282 GLU A N 1
ATOM 2237 C CA . GLU A 1 282 ? 11.060 -10.444 -20.194 1.00 98.62 282 GLU A CA 1
ATOM 2238 C C . GLU A 1 282 ? 11.052 -9.280 -21.188 1.00 98.62 282 GLU A C 1
ATOM 2240 O O . GLU A 1 282 ? 11.763 -9.320 -22.199 1.00 98.62 282 GLU A O 1
ATOM 2245 N N . GLN A 1 283 ? 10.317 -8.208 -20.879 1.00 98.31 283 GLN A N 1
ATOM 2246 C CA . GLN A 1 283 ? 10.294 -7.005 -21.703 1.00 98.31 283 GLN A CA 1
ATOM 2247 C C . GLN A 1 283 ? 11.682 -6.355 -21.783 1.00 98.31 283 GLN A C 1
ATOM 2249 O O . GLN A 1 283 ? 12.139 -6.019 -22.875 1.00 98.31 283 GLN A O 1
ATOM 2254 N N . CYS A 1 284 ? 12.396 -6.240 -20.661 1.00 98.38 284 CYS A N 1
ATOM 2255 C CA . CYS A 1 284 ? 13.743 -5.669 -20.629 1.00 98.38 284 CYS A CA 1
ATOM 2256 C C . CYS A 1 284 ? 14.726 -6.497 -21.465 1.00 98.38 284 CYS A C 1
ATOM 2258 O O . CYS A 1 284 ? 15.533 -5.940 -22.212 1.00 98.38 284 CYS A O 1
ATOM 2260 N N . LYS A 1 285 ? 14.643 -7.831 -21.394 1.00 98.50 285 LYS A N 1
ATOM 2261 C CA . LYS A 1 285 ? 15.451 -8.737 -22.224 1.00 98.50 285 LYS A CA 1
ATOM 2262 C C . LYS A 1 285 ? 15.141 -8.572 -23.710 1.00 98.50 285 LYS A C 1
ATOM 2264 O O . LYS A 1 285 ? 16.074 -8.484 -24.511 1.00 98.50 285 LYS A O 1
ATOM 2269 N N . ALA A 1 286 ? 13.864 -8.495 -24.080 1.00 98.38 286 ALA A N 1
ATOM 2270 C CA . ALA A 1 286 ? 13.448 -8.294 -25.465 1.00 98.38 286 ALA A CA 1
ATOM 2271 C C . ALA A 1 286 ? 13.920 -6.935 -26.013 1.00 98.38 286 ALA A C 1
ATOM 2273 O O . ALA A 1 286 ? 14.469 -6.863 -27.114 1.00 98.38 286 ALA A O 1
ATOM 2274 N N . GLU A 1 287 ? 13.780 -5.863 -25.232 1.00 98.56 287 GLU A N 1
ATOM 2275 C CA . GLU A 1 287 ? 14.241 -4.522 -25.604 1.00 98.56 287 GLU A CA 1
ATOM 2276 C C . GLU A 1 287 ? 15.769 -4.451 -25.725 1.00 98.56 287 GLU A C 1
ATOM 2278 O O . GLU A 1 287 ? 16.284 -3.873 -26.686 1.00 98.56 287 GLU A O 1
ATOM 2283 N N . ALA A 1 288 ? 16.507 -5.090 -24.812 1.00 98.50 288 ALA A N 1
ATOM 2284 C CA . ALA A 1 288 ? 17.963 -5.175 -24.880 1.00 98.50 288 ALA A CA 1
ATOM 2285 C C . ALA A 1 288 ? 18.433 -5.914 -26.143 1.00 98.50 288 ALA A C 1
ATOM 2287 O O . ALA A 1 288 ? 19.348 -5.450 -26.828 1.00 98.50 288 ALA A O 1
ATOM 2288 N N . GLN A 1 289 ? 17.784 -7.028 -26.499 1.00 98.62 289 GLN A N 1
ATOM 2289 C CA . GLN A 1 289 ? 18.071 -7.755 -27.737 1.00 98.62 289 GLN A CA 1
ATOM 2290 C C . GLN A 1 289 ? 17.743 -6.918 -28.978 1.00 98.62 289 GLN A C 1
ATOM 2292 O O . GLN A 1 289 ? 18.571 -6.817 -29.882 1.00 98.62 289 GLN A O 1
ATOM 2297 N N . ALA A 1 290 ? 16.580 -6.264 -29.009 1.00 98.44 290 ALA A N 1
ATOM 2298 C CA . ALA A 1 290 ? 16.191 -5.395 -30.117 1.00 98.44 290 ALA A CA 1
ATOM 2299 C C . ALA A 1 290 ? 17.155 -4.208 -30.286 1.00 98.44 290 ALA A C 1
ATOM 2301 O O . ALA A 1 290 ? 17.485 -3.831 -31.412 1.00 98.44 290 ALA A O 1
ATOM 2302 N N . SER A 1 291 ? 17.627 -3.629 -29.179 1.00 98.38 291 SER A N 1
ATOM 2303 C CA . SER A 1 291 ? 18.637 -2.569 -29.182 1.00 98.38 291 SER A CA 1
ATOM 2304 C C . SER A 1 291 ? 19.972 -3.066 -29.740 1.00 98.38 291 SER A C 1
ATOM 2306 O O . SER A 1 291 ? 20.541 -2.427 -30.624 1.00 98.38 291 SER A O 1
ATOM 2308 N N . LYS A 1 292 ? 20.425 -4.250 -29.309 1.00 98.56 292 LYS A N 1
ATOM 2309 C CA . LYS A 1 292 ? 21.653 -4.873 -29.813 1.00 98.56 292 LYS A CA 1
ATOM 2310 C C . LYS A 1 292 ? 21.591 -5.127 -31.321 1.00 98.56 292 LYS A C 1
ATOM 2312 O O . LYS A 1 292 ? 22.499 -4.725 -32.033 1.00 98.56 292 LYS A O 1
ATOM 2317 N N . VAL A 1 293 ? 20.493 -5.696 -31.823 1.0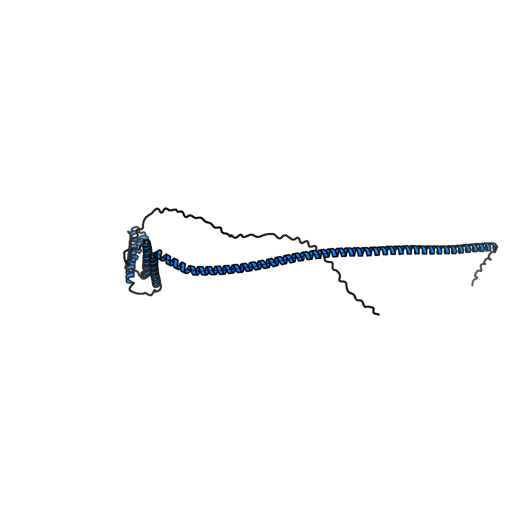0 98.69 293 VAL A N 1
ATOM 2318 C CA . VAL A 1 293 ? 20.309 -5.921 -33.269 1.00 98.69 293 VAL A CA 1
ATOM 2319 C C . VAL A 1 293 ? 20.379 -4.604 -34.049 1.00 98.69 293 VAL A C 1
ATOM 2321 O O . VAL A 1 293 ? 21.030 -4.536 -35.087 1.00 98.69 293 VAL A O 1
ATOM 2324 N N . LYS A 1 294 ? 19.757 -3.528 -33.548 1.00 98.62 294 LYS A N 1
ATOM 2325 C CA . LYS A 1 294 ? 19.853 -2.200 -34.183 1.00 98.62 294 LYS A CA 1
ATOM 2326 C C . LYS A 1 294 ? 21.278 -1.656 -34.171 1.00 98.62 294 LYS A C 1
ATOM 2328 O O . LYS A 1 294 ? 21.696 -1.046 -35.149 1.00 98.62 294 LYS A O 1
ATOM 2333 N N . GLN A 1 295 ? 22.003 -1.850 -33.072 1.00 98.62 295 GLN A N 1
ATOM 2334 C CA . GLN A 1 295 ? 23.397 -1.441 -32.969 1.00 98.62 295 GLN A CA 1
ATOM 2335 C C . GLN A 1 295 ? 24.266 -2.183 -33.988 1.00 98.62 295 GLN A C 1
ATOM 2337 O O . GLN A 1 295 ? 25.039 -1.533 -34.685 1.00 98.62 295 GLN A O 1
ATOM 2342 N N . ASP A 1 296 ? 24.108 -3.501 -34.103 1.00 98.50 296 ASP A N 1
ATOM 2343 C CA . ASP A 1 296 ? 24.868 -4.329 -35.042 1.00 98.50 296 ASP A CA 1
ATOM 2344 C C . ASP A 1 296 ? 24.596 -3.897 -36.498 1.00 98.50 296 ASP A C 1
ATOM 2346 O O . ASP A 1 296 ? 25.535 -3.696 -37.266 1.00 98.50 296 ASP A O 1
ATOM 2350 N N . LEU A 1 297 ? 23.331 -3.626 -36.852 1.00 98.69 297 LEU A N 1
ATOM 2351 C CA . LEU A 1 297 ? 22.953 -3.108 -38.177 1.00 98.69 297 LEU A CA 1
ATOM 2352 C C . LEU A 1 297 ? 23.571 -1.735 -38.481 1.00 98.69 297 LEU A C 1
ATOM 2354 O O . LEU A 1 297 ? 24.075 -1.504 -39.577 1.00 98.69 297 LEU A O 1
ATOM 2358 N N . LEU A 1 298 ? 23.554 -0.811 -37.514 1.00 98.56 298 LEU A N 1
ATOM 2359 C CA . LEU A 1 298 ? 24.175 0.505 -37.689 1.00 98.56 298 LEU A CA 1
ATOM 2360 C C . LEU A 1 298 ? 25.700 0.403 -37.808 1.00 98.56 298 LEU A C 1
ATOM 2362 O O . LEU A 1 298 ? 26.310 1.177 -38.542 1.00 98.56 298 LEU A O 1
ATOM 2366 N N . GLN A 1 299 ? 26.328 -0.535 -37.096 1.00 98.62 299 GLN A N 1
ATOM 2367 C CA . GLN A 1 299 ? 27.760 -0.793 -37.230 1.00 98.62 299 GLN A CA 1
ATOM 2368 C C . GLN A 1 299 ? 28.103 -1.342 -38.617 1.00 98.62 299 GLN A C 1
ATOM 2370 O O . GLN A 1 299 ? 29.072 -0.878 -39.218 1.00 98.62 299 GLN A O 1
ATOM 2375 N N . GLU A 1 300 ? 27.297 -2.264 -39.145 1.00 98.62 300 GLU A N 1
ATOM 2376 C CA . GLU A 1 300 ? 27.450 -2.774 -40.509 1.00 98.62 300 GLU A CA 1
ATOM 2377 C C . GLU A 1 300 ? 27.326 -1.649 -41.547 1.00 98.62 300 GLU A C 1
ATOM 2379 O O . GLU A 1 300 ? 28.209 -1.506 -42.393 1.00 98.62 300 GLU A O 1
ATOM 2384 N N . GLU A 1 301 ? 26.314 -0.779 -41.431 1.00 98.56 301 GLU A N 1
ATOM 2385 C CA . GLU A 1 301 ? 26.151 0.372 -42.331 1.00 98.56 301 GLU A CA 1
ATOM 2386 C C . GLU A 1 301 ? 27.350 1.334 -42.248 1.00 98.56 301 GLU A C 1
ATOM 2388 O O . GLU A 1 301 ? 27.850 1.807 -43.271 1.00 98.56 301 GLU A O 1
ATOM 2393 N N . VAL A 1 302 ? 27.868 1.609 -41.045 1.00 98.62 302 VAL A N 1
ATOM 2394 C CA . VAL A 1 302 ? 29.066 2.446 -40.868 1.00 98.62 302 VAL A CA 1
ATOM 2395 C C . VAL A 1 302 ? 30.276 1.842 -41.583 1.00 98.62 302 VAL A C 1
ATOM 2397 O O . VAL A 1 302 ? 31.007 2.569 -42.263 1.00 98.62 302 VAL A O 1
ATOM 2400 N N . GLU A 1 303 ? 30.504 0.536 -41.453 1.00 98.69 303 GLU A N 1
ATOM 2401 C CA . GLU A 1 303 ? 31.613 -0.139 -42.132 1.00 98.69 303 GLU A CA 1
ATOM 2402 C C . GLU A 1 303 ? 31.419 -0.184 -43.653 1.00 98.69 303 GLU A C 1
ATOM 2404 O O . GLU A 1 303 ? 32.366 0.081 -44.402 1.00 98.69 303 GLU A O 1
ATOM 2409 N N . GLU A 1 304 ? 30.194 -0.404 -44.132 1.00 98.62 304 GLU A N 1
ATOM 2410 C CA . GLU A 1 304 ? 29.866 -0.318 -45.554 1.00 98.62 304 GLU A CA 1
ATOM 2411 C C . GLU A 1 304 ? 30.186 1.077 -46.111 1.00 98.62 304 GLU A C 1
ATOM 2413 O O . GLU A 1 304 ? 30.890 1.208 -47.117 1.00 98.62 304 GLU A O 1
ATOM 2418 N N . ARG A 1 305 ? 29.759 2.144 -45.425 1.00 98.56 305 ARG A N 1
ATOM 2419 C CA . ARG A 1 305 ? 30.042 3.528 -45.837 1.00 98.56 305 ARG A CA 1
ATOM 2420 C C . ARG A 1 305 ? 31.531 3.848 -45.833 1.00 98.56 305 ARG A C 1
ATOM 2422 O O . ARG A 1 305 ? 32.010 4.506 -46.758 1.00 98.56 305 ARG A O 1
ATOM 2429 N N . LYS A 1 306 ? 32.289 3.362 -44.848 1.00 98.69 306 LYS A N 1
ATOM 2430 C CA . LYS A 1 306 ? 33.756 3.493 -44.842 1.00 98.69 306 LYS A CA 1
ATOM 2431 C C . LYS A 1 306 ? 34.387 2.785 -46.041 1.00 98.69 306 LYS A C 1
ATOM 2433 O O . LYS A 1 306 ? 35.323 3.320 -46.635 1.00 98.69 306 LYS A O 1
ATOM 2438 N N . ASN A 1 307 ? 33.896 1.603 -46.411 1.00 98.50 307 ASN A N 1
ATOM 2439 C CA . ASN A 1 307 ? 34.374 0.866 -47.584 1.00 98.50 307 ASN A CA 1
ATOM 2440 C C . ASN A 1 307 ? 34.060 1.608 -48.888 1.00 98.50 307 ASN A C 1
ATOM 2442 O O . ASN A 1 307 ? 34.953 1.775 -49.722 1.00 98.50 307 ASN A O 1
ATOM 2446 N N . GLN A 1 308 ? 32.834 2.118 -49.031 1.00 98.62 308 GLN A N 1
ATOM 2447 C CA . GLN A 1 308 ? 32.427 2.948 -50.169 1.00 98.62 308 GLN A CA 1
ATOM 2448 C C . GLN A 1 308 ? 33.323 4.189 -50.293 1.00 98.62 308 GLN A C 1
ATOM 2450 O O . GLN A 1 308 ? 33.859 4.461 -51.365 1.00 98.62 308 GLN A O 1
ATOM 2455 N N . TYR A 1 309 ? 33.561 4.898 -49.186 1.00 98.56 309 TYR A N 1
ATOM 2456 C CA . TYR A 1 309 ? 34.440 6.067 -49.164 1.00 98.56 309 TYR A CA 1
ATOM 2457 C C . TYR A 1 309 ? 35.880 5.727 -49.574 1.00 98.56 309 TYR A C 1
ATOM 2459 O O . TYR A 1 309 ? 36.457 6.415 -50.412 1.00 98.56 309 TYR A O 1
ATOM 2467 N N . ARG A 1 310 ? 36.462 4.650 -49.027 1.00 98.62 310 ARG A N 1
ATOM 2468 C CA . ARG A 1 310 ? 37.816 4.201 -49.400 1.00 98.62 310 ARG A CA 1
ATOM 2469 C C . ARG A 1 310 ? 37.929 3.876 -50.888 1.00 98.62 310 ARG A C 1
ATOM 2471 O O . ARG A 1 310 ? 38.929 4.230 -51.504 1.00 98.62 310 ARG A O 1
ATOM 2478 N N . THR A 1 311 ? 36.903 3.241 -51.450 1.00 98.50 311 THR A N 1
ATOM 2479 C CA . THR A 1 311 ? 36.841 2.902 -52.878 1.00 98.50 311 THR A CA 1
ATOM 2480 C C . THR A 1 311 ? 36.809 4.167 -53.734 1.00 98.50 311 THR A C 1
ATOM 2482 O O . THR A 1 311 ? 37.669 4.339 -54.591 1.00 98.50 311 THR A O 1
ATOM 2485 N N . LEU A 1 312 ? 35.914 5.113 -53.424 1.00 98.62 312 LEU A N 1
ATOM 2486 C CA . LEU A 1 312 ? 35.822 6.400 -54.126 1.00 98.62 312 LEU A CA 1
ATOM 2487 C C . LEU A 1 312 ? 37.121 7.213 -54.047 1.00 98.62 312 LEU A C 1
ATOM 2489 O O . LEU A 1 312 ? 37.532 7.826 -55.028 1.00 98.62 312 LEU A O 1
ATOM 2493 N N . MET A 1 313 ? 37.792 7.212 -52.893 1.00 98.62 313 MET A N 1
ATOM 2494 C CA . MET A 1 313 ? 39.090 7.875 -52.742 1.00 98.62 313 MET A CA 1
ATOM 2495 C C . MET A 1 313 ? 40.162 7.240 -53.633 1.00 98.62 313 MET A C 1
ATOM 2497 O O . MET A 1 313 ? 40.942 7.962 -54.252 1.00 98.62 313 MET A O 1
ATOM 2501 N N . ALA A 1 314 ? 40.200 5.907 -53.724 1.00 98.50 314 ALA A N 1
ATOM 2502 C CA . ALA A 1 314 ? 41.132 5.202 -54.601 1.00 98.50 314 ALA A CA 1
ATOM 2503 C C . ALA A 1 314 ? 40.861 5.511 -56.084 1.00 98.50 314 ALA A C 1
ATOM 2505 O O . ALA A 1 314 ? 41.791 5.874 -56.802 1.00 98.50 314 ALA A O 1
ATOM 2506 N N . GLU A 1 315 ? 39.595 5.460 -56.512 1.00 98.38 315 GLU A N 1
ATOM 2507 C CA . GLU A 1 315 ? 39.171 5.827 -57.871 1.00 98.38 315 GLU A CA 1
ATOM 2508 C C . GLU A 1 315 ? 39.547 7.278 -58.209 1.00 98.38 315 GLU A C 1
ATOM 2510 O O . GLU A 1 315 ? 40.093 7.560 -59.278 1.00 98.38 315 GLU A O 1
ATOM 2515 N N . HIS A 1 316 ? 39.317 8.209 -57.277 1.00 98.31 316 HIS A N 1
ATOM 2516 C CA . HIS A 1 316 ? 39.690 9.608 -57.457 1.00 98.31 316 HIS A CA 1
ATOM 2517 C C . HIS A 1 316 ? 41.208 9.766 -57.612 1.00 98.31 316 HIS A C 1
ATOM 2519 O O . HIS A 1 316 ? 41.654 10.421 -58.554 1.00 98.31 316 HIS A O 1
ATOM 2525 N N . HIS A 1 317 ? 42.010 9.136 -56.748 1.00 98.44 317 HIS A N 1
ATOM 2526 C CA . HIS A 1 317 ? 43.471 9.175 -56.853 1.00 98.44 317 HIS A CA 1
ATOM 2527 C C . HIS A 1 317 ? 43.988 8.581 -58.169 1.00 98.44 317 HIS A C 1
ATOM 2529 O O . HIS A 1 317 ? 44.899 9.148 -58.776 1.00 98.44 317 HIS A O 1
ATOM 2535 N N . GLU A 1 318 ? 43.404 7.480 -58.643 1.00 98.38 318 GLU A N 1
ATOM 2536 C CA . GLU A 1 318 ? 43.754 6.893 -59.937 1.00 98.38 318 GLU A CA 1
ATOM 2537 C C . GLU A 1 318 ? 43.407 7.839 -61.096 1.00 98.38 318 GLU A C 1
ATOM 2539 O O . GLU A 1 318 ? 44.241 8.080 -61.975 1.00 98.38 318 GLU A O 1
ATOM 2544 N N . SER A 1 319 ? 42.215 8.445 -61.066 1.00 98.19 319 SER A N 1
ATOM 2545 C CA . SER A 1 319 ? 41.782 9.415 -62.077 1.00 98.19 319 SER A CA 1
ATOM 2546 C C . SER A 1 319 ? 42.683 10.655 -62.112 1.00 98.19 319 SER A C 1
ATOM 2548 O O . SER A 1 319 ? 43.091 11.113 -63.184 1.00 98.19 319 SER A O 1
ATOM 2550 N N . GLU A 1 320 ? 43.075 11.157 -60.941 1.00 98.38 320 GLU A N 1
ATOM 2551 C CA . GLU A 1 320 ? 43.977 12.290 -60.794 1.00 98.38 320 GLU A CA 1
ATOM 2552 C C . GLU A 1 320 ? 45.366 11.951 -61.346 1.00 98.38 320 GLU A C 1
ATOM 2554 O O . GLU A 1 320 ? 45.939 12.721 -62.121 1.00 98.38 320 GLU A O 1
ATOM 2559 N N . PHE A 1 321 ? 45.901 10.778 -61.001 1.00 98.38 321 PHE A N 1
ATOM 2560 C CA . PHE A 1 321 ? 47.185 10.309 -61.510 1.00 98.38 321 PHE A CA 1
ATOM 2561 C C . PHE A 1 321 ? 47.173 10.161 -63.038 1.00 98.38 321 PHE A C 1
ATOM 2563 O O . PHE A 1 321 ? 48.103 10.609 -63.717 1.00 98.38 321 PHE A O 1
ATOM 2570 N N . ALA A 1 322 ? 46.100 9.599 -63.602 1.00 98.31 322 ALA A N 1
ATOM 2571 C CA . ALA A 1 322 ? 45.921 9.480 -65.045 1.00 98.31 322 ALA A CA 1
ATOM 2572 C C . ALA A 1 322 ? 45.897 10.856 -65.736 1.00 98.31 322 ALA A C 1
ATOM 2574 O O . ALA A 1 322 ? 46.545 11.040 -66.774 1.00 98.31 322 ALA A O 1
ATOM 2575 N N . MET A 1 323 ? 45.216 11.838 -65.137 1.00 98.44 323 MET A N 1
ATOM 2576 C CA . MET A 1 323 ? 45.178 13.216 -65.628 1.00 98.44 323 MET A CA 1
ATOM 2577 C C . MET A 1 323 ? 46.550 13.889 -65.555 1.00 98.44 323 MET A C 1
ATOM 2579 O O . MET A 1 323 ? 47.000 14.433 -66.563 1.00 98.44 323 MET A O 1
ATOM 2583 N N . ARG A 1 324 ? 47.270 13.779 -64.431 1.00 98.44 324 ARG A N 1
ATOM 2584 C CA . ARG A 1 324 ? 48.645 14.296 -64.290 1.00 98.44 324 ARG A CA 1
ATOM 2585 C C . ARG A 1 324 ? 49.582 13.699 -65.341 1.00 98.44 324 ARG A C 1
ATOM 2587 O O . ARG A 1 324 ? 50.329 14.425 -65.989 1.00 98.44 324 ARG A O 1
ATOM 2594 N N . LYS A 1 325 ? 49.492 12.388 -65.590 1.00 98.62 325 LYS A N 1
ATOM 2595 C CA . LYS A 1 325 ? 50.270 11.710 -66.641 1.00 98.62 325 LYS A CA 1
ATOM 2596 C C . LYS A 1 325 ? 49.908 12.197 -68.048 1.00 98.62 325 LYS A C 1
ATOM 2598 O O . LYS A 1 325 ? 50.765 12.229 -68.930 1.00 98.62 325 LYS A O 1
ATOM 2603 N N . LYS A 1 326 ? 48.640 12.535 -68.301 1.00 98.50 326 LYS A N 1
ATOM 2604 C CA . LYS A 1 326 ? 48.205 13.124 -69.577 1.00 98.50 326 LYS A CA 1
ATOM 2605 C C . LYS A 1 326 ? 48.759 14.540 -69.752 1.00 98.50 326 LYS A C 1
ATOM 2607 O O . LYS A 1 326 ? 49.295 14.822 -70.818 1.00 98.50 326 LYS A O 1
ATOM 2612 N N . VAL A 1 327 ? 48.670 15.376 -68.715 1.00 98.56 327 VAL A N 1
ATOM 2613 C CA . VAL A 1 327 ? 49.226 16.738 -68.703 1.00 98.56 327 VAL A CA 1
ATOM 2614 C C . VAL A 1 327 ? 50.730 16.701 -68.965 1.00 98.56 327 VAL A C 1
ATOM 2616 O O . VAL A 1 327 ? 51.169 17.300 -69.937 1.00 98.56 327 VAL A O 1
ATOM 2619 N N . TYR A 1 328 ? 51.487 15.889 -68.219 1.00 98.62 328 TYR A N 1
ATOM 2620 C CA . TYR A 1 328 ? 52.937 15.752 -68.403 1.00 98.62 328 TYR A CA 1
ATOM 2621 C C . TYR A 1 328 ? 53.329 15.332 -69.829 1.00 98.62 328 TYR A C 1
ATOM 2623 O O . TYR A 1 328 ? 54.264 15.878 -70.406 1.00 98.62 328 TYR A O 1
ATOM 2631 N N . ARG A 1 329 ? 52.606 14.375 -70.434 1.00 98.56 329 ARG A N 1
ATOM 2632 C CA . ARG A 1 329 ? 52.862 13.963 -71.827 1.00 98.56 329 ARG A CA 1
ATOM 2633 C C . ARG A 1 329 ? 52.672 15.117 -72.808 1.00 98.56 329 ARG A C 1
ATOM 2635 O O . ARG A 1 329 ? 53.527 15.327 -73.658 1.00 98.56 329 ARG A O 1
ATOM 2642 N N . MET A 1 330 ? 51.579 15.861 -72.664 1.00 98.38 330 MET A N 1
ATOM 2643 C CA . MET A 1 330 ? 51.277 17.014 -73.510 1.00 98.38 330 MET A CA 1
ATOM 2644 C C . MET A 1 330 ? 52.295 18.147 -73.312 1.00 98.38 330 MET A C 1
ATOM 2646 O O . MET A 1 330 ? 52.742 18.734 -74.290 1.00 98.38 330 MET A O 1
ATOM 2650 N N . GLU A 1 331 ? 52.713 18.422 -72.073 1.00 98.12 331 GLU A N 1
ATOM 2651 C CA . GLU A 1 331 ? 53.784 19.383 -71.771 1.00 98.12 331 GLU A CA 1
ATOM 2652 C C . GLU A 1 331 ? 55.101 18.980 -72.443 1.00 98.12 331 GLU A C 1
ATOM 2654 O O . GLU A 1 331 ? 55.740 19.813 -73.084 1.00 98.12 331 GLU A O 1
ATOM 2659 N N . LYS A 1 332 ? 55.471 17.692 -72.383 1.00 98.44 332 LYS A N 1
ATOM 2660 C CA . LYS A 1 332 ? 56.677 17.184 -73.051 1.00 98.44 332 LYS A CA 1
ATOM 2661 C C . LYS A 1 332 ? 56.572 17.292 -74.578 1.00 98.44 332 LYS A C 1
ATOM 2663 O O . LYS A 1 332 ? 57.548 17.615 -75.249 1.00 98.44 332 LYS A O 1
ATOM 2668 N N . GLU A 1 333 ? 55.398 17.031 -75.151 1.00 98.31 333 GLU A N 1
ATOM 2669 C CA . GLU A 1 333 ? 55.163 17.250 -76.582 1.00 98.31 333 GLU A CA 1
ATOM 2670 C C . GLU A 1 333 ? 55.377 18.724 -76.949 1.00 98.31 333 GLU A C 1
ATOM 2672 O O . GLU A 1 333 ? 56.126 19.000 -77.884 1.00 98.31 333 GLU A O 1
ATOM 2677 N N . VAL A 1 334 ? 54.795 19.666 -76.196 1.00 98.38 334 VAL A N 1
ATOM 2678 C CA . VAL A 1 334 ? 54.979 21.115 -76.406 1.00 98.38 334 VAL A CA 1
ATOM 2679 C C . VAL A 1 334 ? 56.452 21.519 -76.302 1.00 98.38 334 VAL A C 1
ATOM 2681 O O . VAL A 1 334 ? 56.939 22.231 -77.176 1.00 98.38 334 VAL A O 1
ATOM 2684 N N . GLU A 1 335 ? 57.176 21.037 -75.292 1.00 98.25 335 GLU A N 1
ATOM 2685 C CA . GLU A 1 335 ? 58.614 21.291 -75.133 1.00 98.25 335 GLU A CA 1
ATOM 2686 C C . GLU A 1 335 ? 59.414 20.786 -76.344 1.00 98.25 335 GLU A C 1
ATOM 2688 O O . GLU A 1 335 ? 60.207 21.534 -76.911 1.00 98.25 335 GLU A O 1
ATOM 2693 N N . ASN A 1 336 ? 59.136 19.567 -76.820 1.00 98.25 336 ASN A N 1
ATOM 2694 C CA . ASN A 1 336 ? 59.777 19.022 -78.021 1.00 98.25 336 ASN A CA 1
ATOM 2695 C C . ASN A 1 336 ? 59.488 19.877 -79.272 1.00 98.25 336 ASN A C 1
ATOM 2697 O O . ASN A 1 336 ? 60.365 20.045 -80.121 1.00 98.25 336 ASN A O 1
ATOM 2701 N N . TRP A 1 337 ? 58.265 20.409 -79.417 1.00 98.44 337 TRP A N 1
ATOM 2702 C CA . TRP A 1 337 ? 57.917 21.309 -80.525 1.00 98.44 337 TRP A CA 1
ATOM 2703 C C . TRP A 1 337 ? 58.687 22.631 -80.452 1.00 98.44 337 TRP A C 1
ATOM 2705 O O . TRP A 1 337 ? 59.154 23.108 -81.488 1.00 98.44 337 TRP A O 1
ATOM 2715 N N . ILE A 1 338 ? 58.855 23.192 -79.250 1.00 97.94 338 ILE A N 1
ATOM 2716 C CA . ILE A 1 338 ? 59.662 24.398 -79.016 1.00 97.94 338 ILE A CA 1
ATOM 2717 C C . ILE A 1 338 ? 61.133 24.125 -79.361 1.00 97.94 338 ILE A C 1
ATOM 2719 O O . ILE A 1 338 ? 61.704 24.849 -80.170 1.00 97.94 338 ILE A O 1
ATOM 2723 N N . GLU A 1 339 ? 61.730 23.049 -78.839 1.00 98.25 339 GLU A N 1
ATOM 2724 C CA . GLU A 1 339 ? 63.130 22.675 -79.108 1.00 98.25 339 GLU A CA 1
ATOM 2725 C C . GLU A 1 339 ? 63.407 22.468 -80.604 1.00 98.25 339 GLU A C 1
ATOM 2727 O O . GLU A 1 339 ? 64.447 22.894 -81.127 1.00 98.25 339 GLU A O 1
ATOM 2732 N N . LYS A 1 340 ? 62.469 21.820 -81.307 1.00 98.25 340 LYS A N 1
ATOM 2733 C CA . LYS A 1 340 ? 62.551 21.621 -82.754 1.00 98.25 340 LYS A CA 1
ATOM 2734 C C . LYS A 1 340 ? 62.512 22.958 -83.488 1.00 98.25 340 LYS A C 1
ATOM 2736 O O . LYS A 1 340 ? 63.371 23.204 -84.332 1.00 98.25 340 LYS A O 1
ATOM 2741 N N . TYR A 1 341 ? 61.554 23.821 -83.148 1.00 98.38 341 TYR A N 1
ATOM 2742 C CA . TYR A 1 341 ? 61.438 25.153 -83.737 1.00 98.38 341 TYR A CA 1
ATOM 2743 C C . TYR A 1 341 ? 62.705 25.988 -83.495 1.00 98.38 341 TYR A C 1
ATOM 2745 O O . TYR A 1 341 ? 63.267 26.541 -84.438 1.00 98.38 341 TYR A O 1
ATOM 2753 N N . ASP A 1 342 ? 63.209 26.019 -82.261 1.00 98.06 342 ASP A N 1
ATOM 2754 C CA . ASP A 1 342 ? 64.433 26.735 -81.896 1.00 98.06 342 ASP A CA 1
ATOM 2755 C C . ASP A 1 342 ? 65.655 26.222 -82.666 1.00 98.06 342 ASP A C 1
ATOM 2757 O O . ASP A 1 342 ? 66.498 27.012 -83.099 1.00 98.06 342 ASP A O 1
ATOM 2761 N N . SER A 1 343 ? 65.759 24.906 -82.867 1.00 97.44 343 SER A N 1
ATOM 2762 C CA . SER A 1 343 ? 66.832 24.298 -83.660 1.00 97.44 343 SER A CA 1
ATOM 2763 C C . SER A 1 343 ? 66.744 24.692 -85.136 1.00 97.44 343 SER A C 1
ATOM 2765 O O . SER A 1 343 ? 67.740 25.147 -85.700 1.00 97.44 343 SER A O 1
ATOM 2767 N N . GLU A 1 344 ? 65.558 24.599 -85.746 1.00 96.94 344 GLU A N 1
ATOM 2768 C CA . GLU A 1 344 ? 65.331 25.023 -87.135 1.00 96.94 344 GLU A CA 1
ATOM 2769 C C . GLU A 1 344 ? 65.613 26.524 -87.323 1.00 96.94 344 GLU A C 1
ATOM 2771 O O . GLU A 1 344 ? 66.193 26.937 -88.330 1.00 96.94 344 GLU A O 1
ATOM 2776 N N . MET A 1 345 ? 65.246 27.364 -86.351 1.00 96.81 345 MET A N 1
ATOM 2777 C CA . MET A 1 345 ? 65.524 28.801 -86.390 1.00 96.81 345 MET A CA 1
ATOM 2778 C C . MET A 1 345 ? 67.018 29.107 -86.261 1.00 96.81 345 MET A C 1
ATOM 2780 O O . MET A 1 345 ? 67.524 29.946 -87.009 1.00 96.81 345 MET A O 1
ATOM 2784 N N . LYS A 1 346 ? 67.749 28.407 -85.383 1.00 95.19 346 LYS A N 1
ATOM 2785 C CA . LYS A 1 346 ? 69.217 28.508 -85.293 1.00 95.19 346 LYS A CA 1
ATOM 2786 C C . LYS A 1 346 ? 69.888 28.104 -86.605 1.00 95.19 346 LYS A C 1
ATOM 2788 O O . LYS A 1 346 ? 70.822 28.775 -87.041 1.00 95.19 346 LYS A O 1
ATOM 2793 N N . GLU A 1 347 ? 69.413 27.043 -87.254 1.00 93.81 347 GLU A N 1
ATOM 2794 C CA . GLU A 1 347 ? 69.928 26.596 -88.552 1.00 93.81 347 GLU A CA 1
ATOM 2795 C C . GLU A 1 347 ? 69.664 27.624 -89.662 1.00 93.81 347 GLU A C 1
ATOM 2797 O O . GLU A 1 347 ? 70.582 27.969 -90.414 1.00 93.81 347 GLU A O 1
ATOM 2802 N N . LYS A 1 348 ? 68.445 28.177 -89.730 1.00 93.50 348 LYS A N 1
ATOM 2803 C CA . LYS A 1 348 ? 68.094 29.258 -90.668 1.00 93.50 348 LYS A CA 1
ATOM 2804 C C . LYS A 1 348 ? 68.953 30.498 -90.450 1.00 93.50 348 LYS A C 1
ATOM 2806 O O . LYS A 1 348 ? 69.502 31.019 -91.417 1.00 93.50 348 LYS A O 1
ATOM 2811 N N . GLN A 1 349 ? 69.124 30.932 -89.198 1.00 90.75 349 GLN A N 1
ATOM 2812 C CA . GLN A 1 349 ? 70.010 32.045 -88.854 1.00 90.75 349 GLN A CA 1
ATOM 2813 C C . GLN A 1 349 ? 71.442 31.752 -89.308 1.00 90.75 349 GLN A C 1
ATOM 2815 O O . GLN A 1 349 ? 72.011 32.541 -90.053 1.00 90.75 349 GLN A O 1
ATOM 2820 N N . MET A 1 350 ? 72.021 30.605 -88.933 1.00 87.62 350 MET A N 1
ATOM 2821 C CA . MET A 1 350 ? 73.377 30.217 -89.352 1.00 87.62 350 MET A CA 1
ATOM 2822 C C . MET A 1 350 ? 73.546 30.152 -90.873 1.00 87.62 350 MET A C 1
ATOM 2824 O O . MET A 1 350 ? 74.628 30.452 -91.376 1.00 87.62 350 MET A O 1
ATOM 2828 N N . SER A 1 351 ? 72.511 29.738 -91.602 1.00 85.44 351 SER A N 1
ATOM 2829 C CA . SER A 1 351 ? 72.520 29.717 -93.066 1.00 85.44 351 SER A CA 1
ATOM 2830 C C . SER A 1 351 ? 72.500 31.136 -93.633 1.00 85.44 351 SER A C 1
ATOM 2832 O O . SER A 1 351 ? 73.333 31.452 -94.476 1.00 85.44 351 SER A O 1
ATOM 2834 N N . GLN A 1 352 ? 71.642 32.015 -93.101 1.00 82.31 352 GLN A N 1
ATOM 2835 C CA . GLN A 1 352 ? 71.576 33.430 -93.478 1.00 82.31 352 GLN A CA 1
ATOM 2836 C C . GLN A 1 352 ? 72.913 34.150 -93.237 1.00 82.31 352 GLN A C 1
ATOM 2838 O O . GLN A 1 352 ? 73.417 34.809 -94.145 1.00 82.31 352 GLN A O 1
ATOM 2843 N N . TRP A 1 353 ? 73.542 33.940 -92.072 1.00 80.50 353 TRP A N 1
ATOM 2844 C CA . TRP A 1 353 ? 74.879 34.466 -91.755 1.00 80.50 353 TRP A CA 1
ATOM 2845 C C . TRP A 1 353 ? 75.973 33.978 -92.719 1.00 80.50 353 TRP A C 1
ATOM 2847 O O . TRP A 1 353 ? 76.996 34.643 -92.855 1.00 80.50 353 TRP A O 1
ATOM 2857 N N . ARG A 1 354 ? 75.800 32.820 -93.374 1.00 72.50 354 ARG A N 1
ATOM 2858 C CA . ARG A 1 354 ? 76.765 32.296 -94.359 1.00 72.50 354 ARG A CA 1
ATOM 2859 C C . ARG A 1 354 ? 76.540 32.827 -95.770 1.00 72.50 354 ARG A C 1
ATOM 2861 O O . ARG A 1 354 ? 77.512 32.977 -96.502 1.00 72.50 354 ARG A O 1
ATOM 2868 N N . THR A 1 355 ? 75.292 33.044 -96.177 1.00 66.75 355 THR A N 1
ATOM 2869 C CA . THR A 1 355 ? 74.956 33.446 -97.553 1.00 66.75 355 THR A CA 1
ATOM 2870 C C . THR A 1 355 ? 75.002 34.948 -97.793 1.00 66.75 355 THR A C 1
ATOM 2872 O O . THR A 1 355 ? 75.126 35.359 -98.943 1.00 66.75 355 THR A O 1
ATOM 2875 N N . GLU A 1 356 ? 74.948 35.770 -96.747 1.00 51.47 356 GLU A N 1
ATOM 2876 C CA . GLU A 1 356 ? 75.141 37.214 -96.873 1.00 51.47 356 GLU A CA 1
ATOM 2877 C C . GLU A 1 356 ? 76.560 37.602 -96.425 1.00 51.47 356 GLU A C 1
ATOM 2879 O O . GLU A 1 356 ? 76.827 37.679 -95.223 1.00 51.47 356 GLU A O 1
ATOM 2884 N N . PRO A 1 357 ? 77.507 37.861 -97.352 1.00 51.72 357 PRO A N 1
ATOM 2885 C CA . PRO A 1 357 ? 78.720 38.571 -96.985 1.00 51.72 357 PRO A CA 1
ATOM 2886 C C . PRO A 1 357 ? 78.276 39.957 -96.539 1.00 51.72 357 PRO A C 1
ATOM 2888 O O . PRO A 1 357 ? 77.603 40.642 -97.302 1.00 51.72 357 PRO A O 1
ATOM 2891 N N . TRP A 1 358 ? 78.617 40.317 -95.301 1.00 52.91 358 TRP A N 1
ATOM 2892 C CA . TRP A 1 358 ? 78.432 41.627 -94.676 1.00 52.91 358 TRP A CA 1
ATOM 2893 C C . TRP A 1 358 ? 78.296 42.753 -95.718 1.00 52.91 358 TRP A C 1
ATOM 2895 O O . TRP A 1 358 ? 79.286 43.325 -96.175 1.00 52.91 358 TRP A O 1
ATOM 2905 N N . SER A 1 359 ? 77.065 43.038 -96.145 1.00 56.47 359 SER A N 1
ATOM 2906 C CA . SER A 1 359 ? 76.797 44.169 -97.019 1.00 56.47 359 SER A CA 1
ATOM 2907 C C . SER A 1 359 ? 76.571 45.342 -96.077 1.00 56.47 359 SER A C 1
ATOM 2909 O O . SER A 1 359 ? 75.630 45.292 -95.280 1.00 56.47 359 SER A O 1
ATOM 2911 N N . PRO A 1 360 ? 77.433 46.371 -96.081 1.00 51.00 360 PRO A N 1
ATOM 2912 C CA . PRO A 1 360 ? 77.264 47.507 -95.193 1.00 51.00 360 PRO A CA 1
ATOM 2913 C C . PRO A 1 360 ? 75.907 48.146 -95.489 1.00 51.00 360 PRO A C 1
ATOM 2915 O O . PRO A 1 360 ? 75.621 48.518 -96.629 1.00 51.00 360 PRO A O 1
ATOM 2918 N N . HIS A 1 361 ? 75.054 48.245 -94.467 1.00 52.41 361 HIS A N 1
ATOM 2919 C CA . HIS A 1 361 ? 73.836 49.039 -94.554 1.00 52.41 361 HIS A CA 1
ATOM 2920 C C . HIS A 1 361 ? 74.196 50.441 -95.077 1.00 52.41 361 HIS A C 1
ATOM 2922 O O . HIS A 1 361 ? 75.155 51.039 -94.577 1.00 52.41 361 HIS A O 1
ATOM 2928 N N . PRO A 1 362 ? 73.455 50.993 -96.055 1.00 50.72 362 PRO A N 1
ATOM 2929 C CA . PRO A 1 362 ? 73.640 52.378 -96.442 1.00 50.72 362 PRO A CA 1
ATOM 2930 C C . PRO A 1 362 ? 73.347 53.246 -95.218 1.00 50.72 362 PRO A C 1
ATOM 2932 O O . PRO A 1 362 ? 72.265 53.177 -94.634 1.00 50.72 362 PRO A O 1
ATOM 2935 N N . LEU A 1 363 ? 74.348 54.032 -94.819 1.00 46.53 363 LEU A N 1
ATOM 2936 C CA . LEU A 1 363 ? 74.215 55.119 -93.860 1.00 46.53 363 LEU A CA 1
ATOM 2937 C C . LEU A 1 363 ? 72.957 55.918 -94.218 1.00 46.53 363 LEU A C 1
ATOM 2939 O O . LEU A 1 363 ? 72.899 56.542 -95.277 1.00 46.53 363 LEU A O 1
ATOM 2943 N N . LEU A 1 364 ? 71.952 55.894 -93.339 1.00 53.25 364 LEU A N 1
ATOM 2944 C CA . LEU A 1 364 ? 70.879 56.880 -93.350 1.00 53.25 364 LEU A CA 1
ATOM 2945 C C . LEU A 1 364 ? 71.535 58.235 -93.082 1.00 53.25 364 LEU A C 1
ATOM 2947 O O . LEU A 1 364 ? 71.810 58.608 -91.944 1.00 53.25 364 LEU A O 1
ATOM 2951 N N . THR A 1 365 ? 71.845 58.939 -94.166 1.00 52.00 365 THR A N 1
ATOM 2952 C CA . THR A 1 365 ? 72.256 60.334 -94.158 1.00 52.00 365 THR A CA 1
ATOM 2953 C C . THR A 1 365 ? 71.188 61.150 -93.443 1.00 52.00 365 THR A C 1
ATOM 2955 O O . THR A 1 365 ? 70.030 61.177 -93.868 1.00 52.00 365 THR A O 1
ATOM 2958 N N . LEU A 1 366 ? 71.607 61.816 -92.367 1.00 53.56 366 LEU A N 1
ATOM 2959 C CA . LEU A 1 366 ? 70.932 62.955 -91.759 1.00 53.56 366 LEU A CA 1
ATOM 2960 C C . LEU A 1 366 ? 70.372 63.880 -92.849 1.00 53.56 366 LEU A C 1
ATOM 2962 O O . LEU A 1 366 ? 71.130 64.485 -93.606 1.00 53.56 366 LEU A O 1
ATOM 2966 N N . ARG A 1 367 ? 69.045 64.005 -92.915 1.00 48.69 367 ARG A N 1
ATOM 2967 C CA . ARG A 1 367 ? 68.380 65.124 -93.581 1.00 48.69 367 ARG A CA 1
ATOM 2968 C C . ARG A 1 367 ? 67.976 66.105 -92.491 1.00 48.69 367 ARG A C 1
ATOM 2970 O O . ARG A 1 367 ? 67.018 65.858 -91.762 1.00 48.69 367 ARG A O 1
ATOM 2977 N N . GLU A 1 368 ? 68.753 67.174 -92.356 1.00 47.31 368 GLU A N 1
ATOM 2978 C CA . GLU A 1 368 ? 68.419 68.296 -91.483 1.00 47.31 368 GLU A CA 1
ATOM 2979 C C . GLU A 1 368 ? 67.095 68.964 -91.901 1.00 47.31 368 GLU A C 1
ATOM 2981 O O . GLU A 1 368 ? 66.790 69.036 -93.099 1.00 47.31 368 GLU A O 1
ATOM 2986 N N . PRO A 1 369 ? 66.309 69.481 -90.941 1.00 56.34 369 PRO A N 1
ATOM 2987 C CA . PRO A 1 369 ? 65.174 70.349 -91.221 1.00 56.34 369 PRO A CA 1
ATOM 2988 C C . PRO A 1 369 ? 65.635 71.803 -91.427 1.00 56.34 369 PRO A C 1
ATOM 2990 O O . PRO A 1 369 ? 66.118 72.454 -90.505 1.00 56.34 369 PRO A O 1
ATOM 2993 N N . SER A 1 370 ? 65.443 72.336 -92.636 1.00 49.28 370 SER A N 1
ATOM 2994 C CA . SER A 1 370 ? 65.588 73.764 -92.929 1.00 49.28 370 SER A CA 1
ATOM 2995 C C . SER A 1 370 ? 64.335 74.541 -92.513 1.00 49.28 370 SER A C 1
ATOM 2997 O O . SER A 1 370 ? 63.229 74.231 -92.952 1.00 49.28 370 SER A O 1
ATOM 2999 N N . THR A 1 371 ? 64.565 75.570 -91.703 1.00 51.88 371 THR A N 1
ATOM 3000 C CA . THR A 1 371 ? 63.716 76.720 -91.357 1.00 51.88 371 THR A CA 1
ATOM 3001 C C . THR A 1 371 ? 62.732 77.190 -92.437 1.00 51.88 371 THR A C 1
ATOM 3003 O O . THR A 1 371 ? 63.144 77.512 -93.553 1.00 51.88 371 THR A O 1
ATOM 3006 N N . THR A 1 372 ? 61.461 77.364 -92.063 1.00 49.12 372 THR A N 1
ATOM 3007 C CA . THR A 1 372 ? 60.656 78.577 -92.328 1.00 49.12 372 THR A CA 1
ATOM 3008 C C . THR A 1 372 ? 59.511 78.672 -91.331 1.00 49.12 372 THR A C 1
ATOM 3010 O O . THR A 1 372 ? 58.951 77.605 -90.994 1.00 49.12 372 THR A O 1
#

Foldseek 3Di:
DDDDDDDDDDDDDDDDDDDDPDPDPDDDDDDDDDDDDDDDDDDDDDDDDDDDDDDDDDDDDDDDDDDDDDDDDDDDDDDDDPDPVLVVVLVVLVVVLVVLLLVLCVVVVVVDDDPVLVVLVVVLVVLVVVVVVPPPPDPRDPVNSVVSVVVSVVVVVVVSVVVSVVVVPDDDDDPPPPSVVSVVVSVVSVVVSVVVSVVSPDDPVRVVVVVVVVCVVVVVVVVVVVVVVVVVVVVVVVVVVVVVVVVVVVVVVVVVVVVVVVVVVVVVVVVVVVVVVVVVVVVVVVVVVVVVVVVVVVVVVVVVVVVVVVVVVVVVVVVVVVVVVVVVVVVVVVVVVVVVVVVVVVVVVVVVVVVDDPDDDPPPDDDDDDDD

InterPro domains:
  IPR042815 Dynein regulatory complex protein 10 [PTHR31598] (61-349)
  IPR060661 DRC9/10, N-terminal domain [PF27661] (85-204)